Protein AF-A0A2P8D6C8-F1 (afdb_monomer_lite)

Foldseek 3Di:
DDPVLQVLLVVLCVLANDDSVRSSVLCVVVVNDSVNSNVVVLVVLLVLLCQQQVDDSVVQSVLCVVVRNPSVVSNVVSCVVQVDDSNDRDDPLVSLCVVCVVPLLVSLVVQLVVVVVVDPQPQPDPVPDDDPDQDQDACVSLVPDDLLSSLSNNLNSLLVVCVPPNLLPSLVRPLVSNLVSCVVLVVNVLSVLSVQLNVLLVVLCVVQPCCVVDPVSVVVSSVVSCPPPSNVVSRVVNVVCSVVSSVSNSVSCVVVVVRGD

Radius of gyration: 28.73 Å; chains: 1; bounding box: 69×42×75 Å

InterPro domains:
  IPR009060 UBA-like superfamily [SSF46934] (6-48)

Organism: NCBI:txid1434707

pLDDT: mean 89.72, std 13.18, range [32.62, 98.44]

Secondary structure (DSSP, 8-state):
--HHHHHHHHHHHHHS---HHHHHHHHHHTTT-HHHHHHHHHHHHHHHHHHHH---HHHHHHHHHHTTT-HHHHHHHHHHHTTEETTEE--HHHHHHHHTTT-HHHHHHHHHHHHHHHS--------S---TT-----HHHHTTS-HHHHHHHHHHHHHHHHHHH-HHHHTTSSHHHHHHHHHHTT-HHHHHHHHHHHHHHHHHHHHSTTTTSSHHHHHHHHHHHHT-HHHHHHHHHHHHTHHHHHHHHHHHHHTTGGG--

Structure (mmCIF, N/CA/C/O backbone):
data_AF-A0A2P8D6C8-F1
#
_entry.id   AF-A0A2P8D6C8-F1
#
loop_
_atom_site.group_PDB
_atom_site.id
_atom_site.type_symbol
_atom_site.label_atom_id
_atom_site.label_alt_id
_atom_site.label_comp_id
_atom_site.label_asym_id
_atom_site.label_entity_id
_atom_site.label_seq_id
_atom_site.pdbx_PDB_ins_code
_atom_site.Cartn_x
_atom_site.Cartn_y
_atom_site.Cartn_z
_atom_site.occupancy
_atom_site.B_iso_or_equiv
_atom_site.auth_seq_id
_atom_site.auth_comp_id
_atom_site.auth_asym_id
_atom_site.auth_atom_id
_atom_site.pdbx_PDB_model_num
ATOM 1 N N . MET A 1 1 ? -28.670 25.098 38.337 1.00 59.50 1 MET A N 1
ATOM 2 C CA . MET A 1 1 ? -28.034 23.768 38.477 1.00 59.50 1 MET A CA 1
ATOM 3 C C . MET A 1 1 ? -27.864 23.466 39.953 1.00 59.50 1 MET A C 1
ATOM 5 O O . MET A 1 1 ? -27.404 24.347 40.671 1.00 59.50 1 MET A O 1
ATOM 9 N N . ASN A 1 2 ? -28.263 22.274 40.400 1.00 75.44 2 ASN A N 1
ATOM 10 C CA . ASN A 1 2 ? -28.095 21.831 41.786 1.00 75.44 2 ASN A CA 1
ATOM 11 C C . ASN A 1 2 ? -26.589 21.591 42.079 1.00 75.44 2 ASN A C 1
ATOM 13 O O . ASN A 1 2 ? -25.966 20.816 41.348 1.00 75.44 2 ASN A O 1
ATOM 17 N N . PRO A 1 3 ? -25.983 22.237 43.098 1.00 79.56 3 PRO A N 1
ATOM 18 C CA . PRO A 1 3 ? -24.581 22.022 43.477 1.00 79.56 3 PRO A CA 1
ATOM 19 C C . PRO A 1 3 ? -24.243 20.563 43.811 1.00 79.56 3 PRO A C 1
ATOM 21 O O . PRO A 1 3 ? -23.128 20.115 43.548 1.00 79.56 3 PRO A O 1
ATOM 24 N N . GLU A 1 4 ? -25.207 19.822 44.355 1.00 82.88 4 GLU A N 1
ATOM 25 C CA . GLU A 1 4 ? -25.055 18.417 44.739 1.00 82.88 4 GLU A CA 1
ATOM 26 C C . GLU A 1 4 ? -24.952 17.501 43.512 1.00 82.88 4 GLU A C 1
ATOM 28 O O . GLU A 1 4 ? -24.031 16.693 43.417 1.00 82.88 4 GLU A O 1
ATOM 33 N N . ALA A 1 5 ? -25.800 17.724 42.502 1.00 80.81 5 ALA A N 1
ATOM 34 C CA . ALA A 1 5 ? -25.734 17.011 41.224 1.00 80.81 5 ALA A CA 1
ATOM 35 C C . ALA A 1 5 ? -24.399 17.263 40.499 1.00 80.81 5 ALA A C 1
ATOM 37 O O . ALA A 1 5 ? -23.785 16.351 39.950 1.00 80.81 5 ALA A O 1
ATOM 38 N N . LEU A 1 6 ? -23.887 18.498 40.557 1.00 86.62 6 LEU A N 1
ATOM 39 C CA . LEU A 1 6 ? -22.569 18.835 40.012 1.00 86.62 6 LEU A CA 1
ATOM 40 C C . LEU A 1 6 ? -21.422 18.115 40.732 1.00 86.62 6 LEU A C 1
ATOM 42 O O . LEU A 1 6 ? -20.432 17.753 40.092 1.00 86.62 6 LEU A O 1
ATOM 46 N N . ALA A 1 7 ? -21.531 17.918 42.046 1.00 89.62 7 ALA A N 1
ATOM 47 C CA . ALA A 1 7 ? -20.553 17.157 42.814 1.00 89.62 7 ALA A CA 1
ATOM 48 C C . ALA A 1 7 ? -20.601 15.662 42.460 1.00 89.62 7 ALA A C 1
ATOM 50 O O . ALA A 1 7 ? -19.550 15.064 42.237 1.00 89.62 7 ALA A O 1
ATOM 51 N N . GLN A 1 8 ? -21.795 15.083 42.313 1.00 90.88 8 GLN A N 1
ATOM 52 C CA . GLN A 1 8 ? -21.967 13.682 41.911 1.00 90.88 8 GLN A CA 1
ATOM 53 C C . GLN A 1 8 ? -21.399 13.405 40.513 1.00 90.88 8 GLN A C 1
ATOM 55 O O . GLN A 1 8 ? -20.664 12.436 40.335 1.00 90.88 8 GLN A O 1
ATOM 60 N N . VAL A 1 9 ? -21.621 14.296 39.538 1.00 92.62 9 VAL A N 1
ATOM 61 C CA . VAL A 1 9 ? -21.014 14.162 38.200 1.00 92.62 9 VAL A CA 1
ATOM 62 C C . VAL A 1 9 ? -19.487 14.211 38.262 1.00 92.62 9 VAL A C 1
ATOM 64 O O . VAL A 1 9 ? -18.816 13.488 37.528 1.00 92.62 9 VAL A O 1
ATOM 67 N N . LYS A 1 10 ? -18.900 15.037 39.139 1.00 93.12 10 LYS A N 1
ATOM 68 C CA . LYS A 1 10 ? -17.439 15.056 39.321 1.00 93.12 10 LYS A CA 1
ATOM 69 C C . LYS A 1 10 ? -16.911 13.726 39.852 1.00 93.12 10 LYS A C 1
ATOM 71 O O . LYS A 1 10 ? -15.846 13.314 39.408 1.00 93.12 10 LYS A O 1
ATOM 76 N N . ILE A 1 11 ? -17.637 13.075 40.762 1.00 92.81 11 ILE A N 1
ATOM 77 C CA . ILE A 1 11 ? -17.272 11.751 41.284 1.00 92.81 11 ILE A CA 1
ATOM 78 C C . ILE A 1 11 ? -17.407 10.696 40.178 1.00 92.81 11 ILE A C 1
ATOM 80 O O . ILE A 1 11 ? -16.461 9.952 39.942 1.00 92.81 11 ILE A O 1
ATOM 84 N N . LEU A 1 12 ? -18.510 10.694 39.421 1.00 93.56 12 LEU A N 1
ATOM 85 C CA . LEU A 1 12 ? -18.698 9.791 38.276 1.00 93.56 12 LEU A CA 1
ATOM 86 C C . LEU A 1 12 ? -17.551 9.914 37.255 1.00 93.56 12 LEU A C 1
ATOM 88 O O . LEU A 1 12 ? -17.002 8.914 36.801 1.00 93.56 12 LEU A O 1
ATOM 92 N N . ARG A 1 13 ? -17.111 11.145 36.967 1.00 94.44 13 ARG A N 1
ATOM 93 C CA . ARG A 1 13 ? -15.986 11.426 36.059 1.00 94.44 13 ARG A CA 1
ATOM 94 C C . ARG A 1 13 ? -14.629 10.909 36.534 1.00 94.44 13 ARG A C 1
ATOM 96 O O . ARG A 1 13 ? -13.710 10.839 35.722 1.00 94.44 13 ARG A O 1
ATOM 103 N N . GLN A 1 14 ? -14.478 10.589 37.820 1.00 91.56 14 GLN A N 1
ATOM 104 C CA . GLN A 1 14 ? -13.270 9.935 38.332 1.00 91.56 14 GLN A CA 1
ATOM 105 C C . GLN A 1 14 ? -13.245 8.442 37.989 1.00 91.56 14 GLN A C 1
ATOM 107 O O . GLN A 1 14 ? -12.164 7.864 37.933 1.00 91.56 14 GLN A O 1
ATOM 112 N N . GLN A 1 15 ? -14.410 7.829 37.751 1.00 90.94 15 GLN A N 1
ATOM 113 C CA . GLN A 1 15 ? -14.535 6.412 37.405 1.00 90.94 15 GLN A CA 1
ATOM 114 C C . GLN A 1 15 ? -14.577 6.190 35.890 1.00 90.94 15 GLN A C 1
ATOM 116 O O . GLN A 1 15 ? -13.957 5.258 35.379 1.00 90.94 15 GLN A O 1
ATOM 121 N N . ILE A 1 16 ? -15.298 7.049 35.165 1.00 92.62 16 ILE A N 1
ATOM 122 C CA . ILE A 1 16 ? -15.514 6.902 33.726 1.00 92.62 16 ILE A CA 1
ATOM 123 C C . ILE A 1 16 ? -15.650 8.277 33.048 1.00 92.62 16 ILE A C 1
ATOM 125 O O . ILE A 1 16 ? -16.298 9.171 33.600 1.00 92.62 16 ILE A O 1
ATOM 129 N N . PRO A 1 17 ? -15.047 8.507 31.866 1.00 92.88 17 PRO A N 1
ATOM 130 C CA . PRO A 1 17 ? -15.191 9.782 31.174 1.00 92.88 17 PRO A CA 1
ATOM 131 C C . PRO A 1 17 ? -16.651 10.022 30.802 1.00 92.88 17 PRO A C 1
ATOM 133 O O . PRO A 1 17 ? -17.271 9.179 30.172 1.00 92.88 17 PRO A O 1
ATOM 136 N N . VAL A 1 18 ? -17.195 11.180 31.170 1.00 94.25 18 VAL A N 1
ATOM 137 C CA . VAL A 1 18 ? -18.558 11.576 30.805 1.00 94.25 18 VAL A CA 1
ATOM 138 C C . VAL A 1 18 ? -18.674 13.099 30.748 1.00 94.25 18 VAL A C 1
ATOM 140 O O . VAL A 1 18 ? -18.015 13.827 31.505 1.00 94.25 18 VAL A O 1
ATOM 143 N N . GLY A 1 19 ? -19.497 13.601 29.824 1.00 92.38 19 GLY A N 1
ATOM 144 C CA . GLY A 1 19 ? -19.850 15.019 29.753 1.00 92.38 19 GLY A CA 1
ATOM 145 C C . GLY A 1 19 ? -20.716 15.451 30.940 1.00 92.38 19 GLY A C 1
ATOM 146 O O . GLY A 1 19 ? -21.355 14.629 31.587 1.00 92.38 19 GLY A O 1
ATOM 147 N N . TYR A 1 20 ? -20.773 16.753 31.237 1.00 91.25 20 TYR A N 1
ATOM 148 C CA . TYR A 1 20 ? -21.595 17.230 32.359 1.00 91.25 20 TYR A CA 1
ATOM 149 C C . TYR A 1 20 ? -23.094 16.989 32.139 1.00 91.25 20 TYR A C 1
ATOM 151 O O . TYR A 1 20 ? -23.760 16.521 33.054 1.00 91.25 20 TYR A O 1
ATOM 159 N N . THR A 1 21 ? -23.611 17.279 30.942 1.00 91.50 21 THR A N 1
ATOM 160 C CA . THR A 1 21 ? -25.032 17.082 30.612 1.00 91.50 21 THR A CA 1
ATOM 161 C C . THR A 1 21 ? -25.409 15.604 30.638 1.00 91.50 21 THR A C 1
ATOM 163 O O . THR A 1 21 ? -26.284 15.219 31.404 1.00 91.50 21 THR A O 1
ATOM 166 N N . GLU A 1 22 ? -24.674 14.772 29.891 1.00 92.50 22 GLU A N 1
ATOM 167 C CA . GLU A 1 22 ? -24.884 13.319 29.855 1.00 92.50 22 GLU A CA 1
ATOM 168 C C . GLU A 1 22 ? -24.756 12.698 31.252 1.00 92.50 22 GLU A C 1
ATOM 170 O O . GLU A 1 22 ? -25.576 11.873 31.633 1.00 92.50 22 GLU A O 1
ATOM 175 N N . GLY A 1 23 ? -23.770 13.125 32.049 1.00 92.81 23 GLY A N 1
ATOM 176 C CA . GLY A 1 23 ? -23.569 12.619 33.404 1.00 92.81 23 GLY A CA 1
ATOM 177 C C . GLY A 1 23 ? -24.725 12.949 34.350 1.00 92.81 23 GLY A C 1
ATOM 178 O O . GLY A 1 23 ? -25.090 12.105 35.163 1.00 92.81 23 GLY A O 1
ATOM 179 N N . MET A 1 24 ? -25.325 14.143 34.242 1.00 91.50 24 MET A N 1
ATOM 180 C CA . MET A 1 24 ? -26.513 14.492 35.034 1.00 91.50 24 MET A CA 1
ATOM 181 C C . MET A 1 24 ? -27.720 13.645 34.626 1.00 91.50 24 MET A C 1
ATOM 183 O O . MET A 1 24 ? -28.358 13.065 35.497 1.00 91.50 24 MET A O 1
ATOM 187 N N . GLU A 1 25 ? -27.992 13.518 33.324 1.00 92.56 25 GLU A N 1
ATOM 188 C CA . GLU A 1 25 ? -29.091 12.684 32.808 1.00 92.56 25 GLU A CA 1
ATOM 189 C C . GLU A 1 25 ? -28.939 11.219 33.245 1.00 92.56 25 GLU A C 1
ATOM 191 O O . GLU A 1 25 ? -29.906 10.565 33.642 1.00 92.56 25 GLU A O 1
ATOM 196 N N . LEU A 1 26 ? -27.707 10.705 33.216 1.00 93.50 26 LEU A N 1
ATOM 197 C CA . LEU A 1 26 ? -27.401 9.340 33.623 1.00 93.50 26 LEU A CA 1
ATOM 198 C C . LEU A 1 26 ? -27.647 9.127 35.121 1.00 93.50 26 LEU A C 1
ATOM 200 O O . LEU A 1 26 ? -28.311 8.161 35.495 1.00 93.50 26 LEU A O 1
ATOM 204 N N . LEU A 1 27 ? -27.165 10.043 35.966 1.00 93.50 27 LEU A N 1
ATOM 205 C CA . LEU A 1 27 ? -27.377 9.986 37.412 1.00 93.50 27 LEU A CA 1
ATOM 206 C C . LEU A 1 27 ? -28.857 10.123 37.771 1.00 93.50 27 LEU A C 1
ATOM 208 O O . LEU A 1 27 ? -29.337 9.365 38.606 1.00 93.50 27 LEU A O 1
ATOM 212 N N . GLU A 1 28 ? -29.603 11.016 37.117 1.00 92.62 28 GLU A N 1
ATOM 213 C CA . GLU A 1 28 ? -31.055 11.127 37.304 1.00 92.62 28 GLU A CA 1
ATOM 214 C C . GLU A 1 28 ? -31.763 9.808 36.962 1.00 92.62 28 GLU A C 1
ATOM 216 O O . GLU A 1 28 ? -32.583 9.326 37.746 1.00 92.62 28 GLU A O 1
ATOM 221 N N . SER A 1 29 ? -31.390 9.170 35.846 1.00 92.38 29 SER A N 1
ATOM 222 C CA . SER A 1 29 ? -31.958 7.876 35.439 1.00 92.38 29 SER A CA 1
ATOM 223 C C . SER A 1 29 ? -31.606 6.714 36.379 1.00 92.38 29 SER A C 1
ATOM 225 O O . SER A 1 29 ? -32.358 5.744 36.457 1.00 92.38 29 SER A O 1
ATOM 227 N N . CYS A 1 30 ? -30.501 6.830 37.122 1.00 92.75 30 CYS A N 1
ATOM 228 C CA . CYS A 1 30 ? -30.044 5.851 38.112 1.00 92.75 30 CYS A CA 1
ATOM 229 C C . CYS A 1 30 ? -30.367 6.280 39.556 1.00 92.75 30 CYS A C 1
ATOM 231 O O . CYS A 1 30 ? -29.753 5.785 40.495 1.00 92.75 30 CYS A O 1
ATOM 233 N N . ALA A 1 31 ? -31.291 7.231 39.755 1.00 91.19 31 ALA A N 1
ATOM 234 C CA . ALA A 1 31 ? -31.674 7.750 41.073 1.00 91.19 31 ALA A CA 1
ATOM 235 C C . ALA A 1 31 ? -30.487 8.228 41.947 1.00 91.19 31 ALA A C 1
ATOM 237 O O . ALA A 1 31 ? -30.531 8.153 43.174 1.00 91.19 31 ALA A O 1
ATOM 238 N N . GLY A 1 32 ? -29.426 8.734 41.313 1.00 88.06 32 GLY A N 1
ATOM 239 C CA . GLY A 1 32 ? -28.201 9.206 41.958 1.00 88.06 32 GLY A CA 1
ATOM 240 C C . GLY A 1 32 ? -27.164 8.120 42.266 1.00 88.06 32 GLY A C 1
ATOM 241 O O . GLY A 1 32 ? -26.130 8.446 42.848 1.00 88.06 32 GLY A O 1
ATOM 242 N N . ASP A 1 33 ? -27.399 6.860 41.885 1.00 92.81 33 ASP A N 1
ATOM 243 C CA . ASP A 1 33 ? -26.435 5.771 42.062 1.00 92.81 33 ASP A CA 1
ATOM 244 C C . ASP A 1 33 ? -25.276 5.898 41.057 1.00 92.81 33 ASP A C 1
ATOM 246 O O . ASP A 1 33 ? -25.433 5.704 39.848 1.00 92.81 33 ASP A O 1
ATOM 250 N N . ILE A 1 34 ? -24.098 6.254 41.577 1.00 93.06 34 ILE A N 1
ATOM 251 C CA . ILE A 1 34 ? -22.880 6.487 40.792 1.00 93.06 34 ILE A CA 1
ATOM 252 C C . ILE A 1 34 ? -22.348 5.184 40.191 1.00 93.06 34 ILE A C 1
ATOM 254 O O . ILE A 1 34 ? -21.927 5.189 39.036 1.00 93.06 34 ILE A O 1
ATOM 258 N N . GLU A 1 35 ? -22.388 4.080 40.939 1.00 93.81 35 GLU A N 1
ATOM 259 C CA . GLU A 1 35 ? -21.872 2.784 40.482 1.00 93.81 35 GLU A CA 1
ATOM 260 C C . GLU A 1 35 ? -22.760 2.227 39.369 1.00 93.81 35 GLU A C 1
ATOM 262 O O . GLU A 1 35 ? -22.272 1.780 38.328 1.00 93.81 35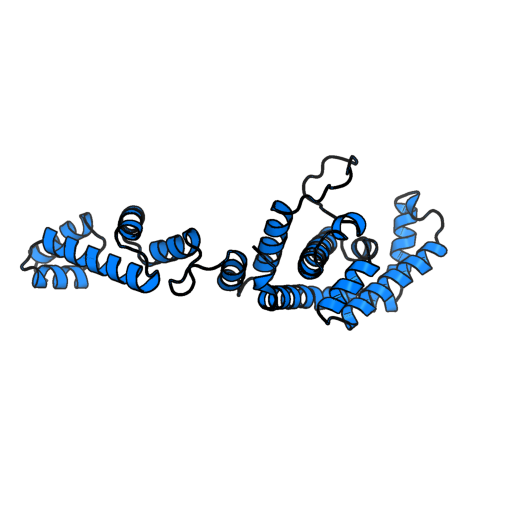 GLU A O 1
ATOM 267 N N . GLN A 1 36 ? -24.082 2.325 39.540 1.00 94.69 36 GLN A N 1
ATOM 268 C CA . GLN A 1 36 ? -25.033 1.935 38.503 1.00 94.69 36 GLN A CA 1
ATOM 269 C C . GLN A 1 36 ? -24.886 2.804 37.246 1.00 94.69 36 GLN A C 1
ATOM 271 O O . GLN A 1 36 ? -24.889 2.277 36.129 1.00 94.69 36 GLN A O 1
ATOM 276 N N . ALA A 1 37 ? -24.711 4.119 37.412 1.00 94.56 37 ALA A N 1
ATOM 277 C CA . ALA A 1 37 ? -24.474 5.040 36.306 1.00 94.56 37 ALA A CA 1
ATOM 278 C C . ALA A 1 37 ? -23.169 4.700 35.562 1.00 94.56 37 ALA A C 1
ATOM 280 O O . ALA A 1 37 ? -23.166 4.591 34.334 1.00 94.56 37 ALA A O 1
ATOM 281 N N . ALA A 1 38 ? -22.071 4.453 36.281 1.00 94.56 38 ALA A N 1
ATOM 282 C CA . ALA A 1 38 ? -20.798 4.059 35.684 1.00 94.56 38 ALA A CA 1
ATOM 283 C C . ALA A 1 38 ? -20.907 2.736 34.909 1.00 94.56 38 ALA A C 1
ATOM 285 O O . ALA A 1 38 ? -20.472 2.661 33.757 1.00 94.56 38 ALA A O 1
ATOM 286 N N . ALA A 1 39 ? -21.557 1.721 35.488 1.00 94.44 39 ALA A N 1
ATOM 287 C CA . ALA A 1 39 ? -21.778 0.430 34.840 1.00 94.44 39 ALA A CA 1
ATOM 288 C C . ALA A 1 39 ? -22.618 0.556 33.557 1.00 94.44 39 ALA A C 1
ATOM 290 O O . ALA A 1 39 ? -22.293 -0.054 32.534 1.00 94.44 39 ALA A O 1
ATOM 291 N N . LEU A 1 40 ? -23.668 1.385 33.576 1.00 95.31 40 LEU A N 1
ATOM 292 C CA . LEU A 1 40 ? -24.497 1.642 32.400 1.00 95.31 40 LEU A CA 1
ATOM 293 C C . LEU A 1 40 ? -23.699 2.333 31.287 1.00 95.31 40 LEU A C 1
ATOM 295 O O . LEU A 1 40 ? -23.829 1.979 30.114 1.00 95.31 40 LEU A O 1
ATOM 299 N N . LEU A 1 41 ? -22.859 3.309 31.634 1.00 95.00 41 LEU A N 1
ATOM 300 C CA . LEU A 1 41 ? -22.038 4.010 30.650 1.00 95.00 41 LEU A CA 1
ATOM 301 C C . LEU A 1 41 ? -20.946 3.107 30.066 1.00 95.00 41 LEU A C 1
ATOM 303 O O . LEU A 1 41 ? -20.733 3.111 28.852 1.00 95.00 41 LEU A O 1
ATOM 307 N N . GLN A 1 42 ? -20.325 2.265 30.893 1.00 96.00 42 GLN A N 1
ATOM 308 C CA . GLN A 1 42 ? -19.411 1.223 30.431 1.00 96.00 42 GLN A CA 1
ATOM 309 C C . GLN A 1 42 ? -20.097 0.308 29.408 1.00 96.00 42 GLN A C 1
ATOM 311 O O . GLN A 1 42 ? -19.536 0.073 28.338 1.00 96.00 42 GLN A O 1
ATOM 316 N N . GLN A 1 43 ? -21.321 -0.158 29.687 1.00 95.81 43 GLN A N 1
ATOM 317 C CA . GLN A 1 43 ? -22.095 -0.966 28.738 1.00 95.81 43 GLN A CA 1
ATOM 318 C C . GLN A 1 43 ? -22.379 -0.217 27.430 1.00 95.81 43 GLN A C 1
ATOM 320 O O . GLN A 1 43 ? -22.292 -0.814 26.360 1.00 95.81 43 GLN A O 1
ATOM 325 N N . ARG A 1 44 ? -22.663 1.093 27.477 1.00 95.75 44 ARG A N 1
ATOM 326 C CA . ARG A 1 44 ? -22.856 1.907 26.262 1.00 95.75 44 ARG A CA 1
ATOM 327 C C . ARG A 1 44 ? -21.590 1.982 25.412 1.00 95.75 44 ARG A C 1
ATOM 329 O O . ARG A 1 44 ? -21.672 1.845 24.192 1.00 95.75 44 ARG A O 1
ATOM 336 N N . TYR A 1 45 ? -20.426 2.197 26.021 1.00 96.94 45 TYR A N 1
ATOM 337 C CA . TYR A 1 45 ? -19.158 2.228 25.287 1.00 96.94 45 TYR A CA 1
ATOM 338 C C . TYR A 1 45 ? -18.796 0.864 24.709 1.00 96.94 45 TYR A C 1
ATOM 340 O O . TYR A 1 45 ? -18.443 0.776 23.534 1.00 96.94 45 TYR A O 1
ATOM 348 N N . LEU A 1 46 ? -18.971 -0.194 25.498 1.00 97.25 46 LEU A N 1
ATOM 349 C CA . LEU A 1 46 ? -18.776 -1.573 25.071 1.00 97.25 46 LEU A CA 1
ATOM 350 C C . LEU A 1 46 ? -19.668 -1.924 23.874 1.00 97.25 46 LEU A C 1
ATOM 352 O O . LEU A 1 46 ? -19.163 -2.367 22.847 1.00 97.25 46 LEU A O 1
ATOM 356 N N . ALA A 1 47 ? -20.965 -1.615 23.954 1.00 97.38 47 ALA A N 1
ATOM 357 C CA . ALA A 1 47 ? -21.923 -1.858 22.879 1.00 97.38 47 ALA A CA 1
ATOM 358 C C . ALA A 1 47 ? -21.570 -1.099 21.593 1.00 97.38 47 ALA A C 1
ATOM 360 O O . ALA A 1 47 ? -21.722 -1.641 20.502 1.00 97.38 47 ALA A O 1
ATOM 361 N N . ARG A 1 48 ? -21.064 0.139 21.694 1.00 97.19 48 ARG A N 1
ATOM 362 C CA . ARG A 1 48 ? -20.610 0.908 20.523 1.00 97.19 48 ARG A CA 1
ATOM 363 C C . ARG A 1 48 ? -19.412 0.259 19.841 1.00 97.19 48 ARG A C 1
ATOM 365 O O . ARG A 1 48 ? -19.406 0.159 18.618 1.00 97.19 48 ARG A O 1
ATOM 372 N N . VAL A 1 49 ? -18.418 -0.178 20.615 1.00 97.81 49 VAL A N 1
ATOM 373 C CA . VAL A 1 49 ? -17.249 -0.860 20.048 1.00 97.81 49 VAL A CA 1
ATOM 374 C C . VAL A 1 49 ? -17.651 -2.215 19.472 1.00 97.81 49 VAL A C 1
ATOM 376 O O . VAL A 1 49 ? -17.306 -2.494 18.332 1.00 97.81 49 VAL A O 1
ATOM 379 N N . SER A 1 50 ? -18.446 -3.013 20.190 1.00 97.31 50 SER A N 1
ATOM 380 C CA . SER A 1 50 ? -18.930 -4.316 19.711 1.00 97.31 50 SER A CA 1
ATOM 381 C C . SER A 1 50 ? -19.777 -4.183 18.443 1.00 97.31 50 SER A C 1
ATOM 383 O O . SER A 1 50 ? -19.625 -4.957 17.501 1.00 97.31 50 SER A O 1
ATOM 385 N N . ALA A 1 51 ? -20.615 -3.148 18.340 1.00 96.56 51 ALA A N 1
ATOM 386 C CA . ALA A 1 51 ? -21.386 -2.892 17.129 1.00 96.56 51 ALA A CA 1
ATOM 387 C C . ALA A 1 51 ? -20.497 -2.619 15.903 1.00 96.56 51 ALA A C 1
ATOM 389 O O . ALA A 1 51 ? -20.876 -3.037 14.806 1.00 96.56 51 ALA A O 1
ATOM 390 N N . ALA A 1 52 ? -19.350 -1.956 16.087 1.00 95.75 52 ALA A N 1
ATOM 391 C CA . ALA A 1 52 ? -18.399 -1.638 15.023 1.00 95.75 52 ALA A CA 1
ATOM 392 C C . ALA A 1 52 ? -17.480 -2.821 14.678 1.00 95.75 52 ALA A C 1
ATOM 394 O O . ALA A 1 52 ? -17.326 -3.162 13.511 1.00 95.75 52 ALA A O 1
ATOM 395 N N . THR A 1 53 ? -16.903 -3.479 15.684 1.00 96.88 53 THR A N 1
ATOM 396 C CA . THR A 1 53 ? -15.876 -4.515 15.484 1.00 96.88 53 THR A CA 1
ATOM 397 C C . THR A 1 53 ? -16.441 -5.930 15.408 1.00 96.88 53 THR A C 1
ATOM 399 O O . THR A 1 53 ? -15.737 -6.834 14.976 1.00 96.88 53 THR A O 1
ATOM 402 N N . LYS A 1 54 ? -17.690 -6.141 15.847 1.00 97.00 54 LYS A N 1
ATOM 403 C CA . LYS A 1 54 ? -18.341 -7.457 16.011 1.00 97.00 54 LYS A CA 1
ATOM 404 C C . LYS A 1 54 ? -17.583 -8.425 16.929 1.00 97.00 54 LYS A C 1
ATOM 406 O O . LYS A 1 54 ? -17.858 -9.622 16.915 1.00 97.00 54 LYS A O 1
ATOM 411 N N . LEU A 1 55 ? -16.655 -7.913 17.739 1.00 97.12 55 LEU A N 1
ATOM 412 C CA . LEU A 1 55 ? -15.890 -8.704 18.699 1.00 97.12 55 LEU A CA 1
ATOM 413 C C . LEU A 1 55 ? -16.657 -8.897 20.012 1.00 97.12 55 LEU A C 1
ATOM 415 O O . LEU A 1 55 ? -17.567 -8.137 20.356 1.00 97.12 55 LEU A O 1
ATOM 419 N N . GLU A 1 56 ? -16.245 -9.923 20.753 1.00 96.81 56 GLU A N 1
ATOM 420 C CA . GLU A 1 56 ? -16.778 -10.235 22.074 1.00 96.81 56 GLU A CA 1
ATOM 421 C C . GLU A 1 56 ? -16.309 -9.232 23.135 1.00 96.81 56 GLU A C 1
ATOM 423 O O . GLU A 1 56 ? -15.170 -8.752 23.129 1.00 96.81 56 GLU A O 1
ATOM 428 N N . ASP A 1 57 ? -17.169 -8.991 24.121 1.00 96.88 57 ASP A N 1
ATOM 429 C CA . ASP A 1 57 ? -16.914 -8.074 25.233 1.00 96.88 57 ASP A CA 1
ATOM 430 C C . ASP A 1 57 ? -15.631 -8.404 26.008 1.00 96.88 57 ASP A C 1
ATOM 432 O O . ASP A 1 57 ? -14.931 -7.500 26.468 1.00 96.88 57 ASP A O 1
ATOM 436 N N . ALA A 1 58 ? -15.289 -9.693 26.111 1.00 96.69 58 ALA A N 1
ATOM 437 C CA . ALA A 1 58 ? -14.074 -10.167 26.770 1.00 96.69 58 ALA A CA 1
ATOM 438 C C . ALA A 1 58 ? -12.785 -9.661 26.095 1.00 96.69 58 ALA A C 1
ATOM 440 O O . ALA A 1 58 ? -11.772 -9.486 26.771 1.00 96.69 58 ALA A O 1
ATOM 441 N N . ILE A 1 59 ? -12.828 -9.393 24.785 1.00 96.50 59 ILE A N 1
ATOM 442 C CA . ILE A 1 59 ? -11.715 -8.821 24.015 1.00 96.50 59 ILE A CA 1
ATOM 443 C C . ILE A 1 59 ? -11.727 -7.293 24.126 1.00 96.50 59 ILE A C 1
ATOM 445 O O . ILE A 1 59 ? -10.686 -6.660 24.306 1.00 96.50 59 ILE 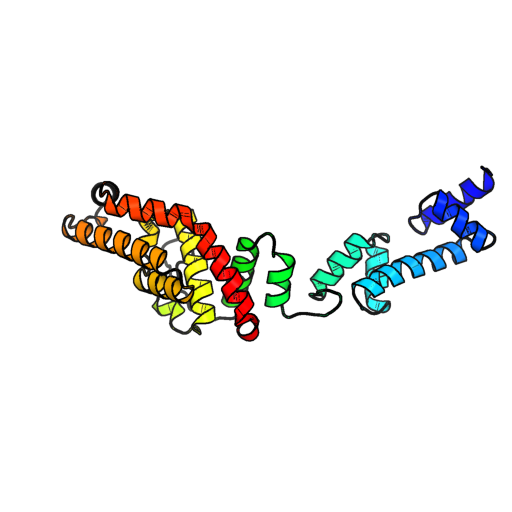A O 1
ATOM 449 N N . ILE A 1 60 ? -12.914 -6.690 24.035 1.00 97.94 60 ILE A N 1
ATOM 450 C CA . ILE A 1 60 ? -13.075 -5.237 23.951 1.00 97.94 60 ILE A CA 1
ATOM 451 C C . ILE A 1 60 ? -12.790 -4.553 25.290 1.00 97.94 60 ILE A C 1
ATOM 453 O O . ILE A 1 60 ? -12.065 -3.558 25.338 1.00 97.94 60 ILE A O 1
ATOM 457 N N . LEU A 1 61 ? -13.376 -5.056 26.379 1.00 96.56 61 LEU A N 1
ATOM 458 C CA . LEU A 1 61 ? -13.402 -4.360 27.663 1.00 96.56 61 LEU A CA 1
ATOM 459 C C . LEU A 1 61 ? -12.000 -4.069 28.234 1.00 96.56 61 LEU A C 1
ATOM 461 O O . LEU A 1 61 ? -11.769 -2.929 28.649 1.00 96.56 61 LEU A O 1
ATOM 465 N N . PRO A 1 62 ? -11.030 -5.008 28.220 1.00 96.81 62 PRO A N 1
ATOM 466 C CA . PRO A 1 62 ? -9.674 -4.718 28.684 1.00 96.81 62 PRO A CA 1
ATOM 467 C C . PRO A 1 62 ? -9.008 -3.577 27.905 1.00 96.81 62 PRO A C 1
ATOM 469 O O . PRO A 1 62 ? -8.335 -2.725 28.493 1.00 96.81 62 PRO A O 1
ATOM 472 N N . LEU A 1 63 ? -9.211 -3.530 26.584 1.00 96.88 63 LEU A N 1
ATOM 473 C CA . LEU A 1 63 ? -8.645 -2.483 25.742 1.00 96.88 63 LEU A CA 1
ATOM 474 C C . LEU A 1 63 ? -9.315 -1.133 25.990 1.00 96.88 63 LEU A C 1
ATOM 476 O O . LEU A 1 63 ? -8.622 -0.124 26.110 1.00 96.88 63 LEU A O 1
ATOM 480 N N . LEU A 1 64 ? -10.640 -1.137 26.108 1.00 96.12 64 LEU A N 1
ATOM 481 C CA . LEU A 1 64 ? -11.446 0.040 26.399 1.00 96.12 64 LEU A CA 1
ATOM 482 C C . LEU A 1 64 ? -10.984 0.701 27.708 1.00 96.12 64 LEU A C 1
ATOM 484 O O . LEU A 1 64 ? -10.726 1.901 27.731 1.00 96.12 64 LEU A O 1
ATOM 488 N N . ILE A 1 65 ? -10.774 -0.088 28.769 1.00 95.44 65 ILE A N 1
ATOM 489 C CA . ILE A 1 65 ? -10.239 0.395 30.053 1.00 95.44 65 ILE A CA 1
ATOM 490 C C . ILE A 1 65 ? -8.829 0.974 29.869 1.00 95.44 65 ILE A C 1
ATOM 492 O O . ILE A 1 65 ? -8.555 2.091 30.309 1.00 95.44 65 ILE A O 1
ATOM 496 N N . ARG A 1 66 ? -7.936 0.255 29.172 1.00 96.19 66 ARG A N 1
ATOM 497 C CA . ARG A 1 66 ? -6.558 0.710 28.901 1.00 96.19 66 ARG A CA 1
ATOM 498 C C . ARG A 1 66 ? -6.517 2.031 28.128 1.00 96.19 66 ARG A C 1
ATOM 500 O O . ARG A 1 66 ? -5.615 2.838 28.340 1.00 96.19 66 ARG A O 1
ATOM 507 N N . LYS A 1 67 ? -7.488 2.253 27.242 1.00 95.75 67 LYS A N 1
ATOM 508 C CA . LYS A 1 67 ? -7.657 3.473 26.443 1.00 95.75 67 LYS A CA 1
ATOM 509 C C . LYS A 1 67 ? -8.537 4.522 27.119 1.00 95.75 67 LYS A C 1
ATOM 511 O O . LYS A 1 67 ? -8.932 5.479 26.464 1.00 95.75 67 LYS A O 1
ATOM 516 N N . GLN A 1 68 ? -8.826 4.369 28.414 1.00 94.94 68 GLN A N 1
ATOM 517 C CA . GLN A 1 68 ? -9.654 5.299 29.184 1.00 94.94 68 GLN A CA 1
ATOM 518 C C . GLN A 1 68 ? -10.996 5.573 28.494 1.00 94.94 68 GLN A C 1
ATOM 520 O O . GLN A 1 68 ? -11.430 6.713 28.401 1.00 94.94 68 GLN A O 1
ATOM 525 N N . TYR A 1 69 ? -11.633 4.528 27.970 1.00 95.62 69 TYR A N 1
ATOM 526 C CA . TYR A 1 69 ? -12.912 4.589 27.267 1.00 95.62 69 TYR A CA 1
ATOM 527 C C . TYR A 1 69 ? -12.932 5.456 25.994 1.00 95.62 69 TYR A C 1
ATOM 529 O O . TYR A 1 69 ? -14.007 5.822 25.516 1.00 95.62 69 TYR A O 1
ATOM 537 N N . ASP A 1 70 ? -11.774 5.730 25.382 1.00 96.06 70 ASP A N 1
ATOM 538 C CA . ASP A 1 70 ? -11.712 6.285 24.027 1.00 96.06 70 ASP A CA 1
ATOM 539 C C . ASP A 1 70 ? -12.189 5.234 23.008 1.00 96.06 70 ASP A C 1
ATOM 541 O O . ASP A 1 70 ? -11.437 4.362 22.560 1.00 96.06 70 ASP A O 1
ATOM 545 N N . VAL A 1 71 ? -13.476 5.312 22.662 1.00 96.62 71 VAL A N 1
ATOM 546 C CA . VAL A 1 71 ? -14.146 4.408 21.716 1.00 96.62 71 VAL A CA 1
ATOM 547 C C . VAL A 1 71 ? -13.466 4.427 20.346 1.00 96.62 71 VAL A C 1
ATOM 549 O O . VAL A 1 71 ? -13.292 3.368 19.752 1.00 96.62 71 VAL A O 1
ATOM 552 N N . ALA A 1 72 ? -13.053 5.597 19.850 1.00 96.56 72 ALA A N 1
ATOM 553 C CA . ALA A 1 72 ? -12.488 5.726 18.508 1.00 96.56 72 ALA A CA 1
ATOM 554 C C . ALA A 1 72 ? -11.105 5.070 18.419 1.00 96.56 72 ALA A C 1
ATOM 556 O O . ALA A 1 72 ? -10.859 4.263 17.522 1.00 96.56 72 ALA A O 1
ATOM 557 N N . GLN A 1 73 ? -10.224 5.344 19.387 1.00 96.69 73 GLN A N 1
ATOM 558 C CA . GLN A 1 73 ? -8.921 4.677 19.445 1.00 96.69 73 GLN A CA 1
ATOM 559 C C . GLN A 1 73 ? -9.044 3.175 19.698 1.00 96.69 73 GLN A C 1
ATOM 561 O O . GLN A 1 73 ? -8.248 2.402 19.168 1.00 96.69 73 GLN A O 1
ATOM 566 N N . THR A 1 74 ? -10.022 2.755 20.506 1.00 97.81 74 THR A N 1
ATOM 567 C CA . THR A 1 74 ? -10.269 1.333 20.783 1.00 97.81 74 THR A CA 1
ATOM 568 C C . THR A 1 74 ? -10.693 0.602 19.510 1.00 97.81 74 THR A C 1
ATOM 570 O O . THR A 1 74 ? -10.105 -0.430 19.197 1.00 97.81 74 THR A O 1
ATOM 573 N N . ILE A 1 75 ? -11.651 1.151 18.751 1.00 97.38 75 ILE A N 1
ATOM 574 C CA . ILE A 1 75 ? -12.074 0.597 17.454 1.00 97.38 75 ILE A CA 1
ATOM 575 C C . ILE A 1 75 ? -10.880 0.519 16.500 1.00 97.38 75 ILE A C 1
ATOM 577 O O . ILE A 1 75 ? -10.560 -0.571 16.040 1.00 97.38 75 ILE A O 1
ATOM 581 N N . SER A 1 76 ? -10.160 1.628 16.292 1.00 95.31 76 SER A N 1
ATOM 582 C CA . SER A 1 76 ? -9.034 1.675 15.347 1.00 95.31 76 SER A CA 1
ATOM 583 C C . SER A 1 76 ? -7.934 0.660 15.680 1.00 95.31 76 SER A C 1
ATOM 585 O O . SER A 1 76 ? -7.361 0.031 14.788 1.00 95.31 76 SER A O 1
ATOM 587 N N . GLN A 1 77 ? -7.647 0.462 16.972 1.00 96.44 77 GLN A N 1
ATOM 588 C CA . GLN A 1 77 ? -6.663 -0.524 17.403 1.00 96.44 77 GLN A CA 1
ATOM 589 C C . GLN A 1 77 ? -7.154 -1.964 17.188 1.00 96.44 77 GLN A C 1
ATOM 591 O O . GLN A 1 77 ? -6.368 -2.793 16.734 1.00 96.44 77 GLN A O 1
ATOM 596 N N . LEU A 1 78 ? -8.422 -2.272 17.481 1.00 97.19 78 LEU A N 1
ATOM 597 C CA . LEU A 1 78 ? -8.984 -3.612 17.256 1.00 97.19 78 LEU A CA 1
ATOM 598 C C . LEU A 1 78 ? -9.076 -3.948 15.771 1.00 97.19 78 LEU A C 1
ATOM 600 O O . LEU A 1 78 ? -8.722 -5.055 15.376 1.00 97.19 78 LEU A O 1
ATOM 604 N N . GLU A 1 79 ? -9.501 -2.994 14.944 1.00 95.75 79 GLU A N 1
ATOM 605 C CA . GLU A 1 79 ? -9.516 -3.156 13.491 1.00 95.75 79 GLU A CA 1
ATOM 606 C C . GLU A 1 79 ? -8.123 -3.490 12.960 1.00 95.75 79 GLU A C 1
ATOM 608 O O . GLU A 1 79 ? -7.987 -4.362 12.110 1.00 95.75 79 GLU A O 1
ATOM 613 N N .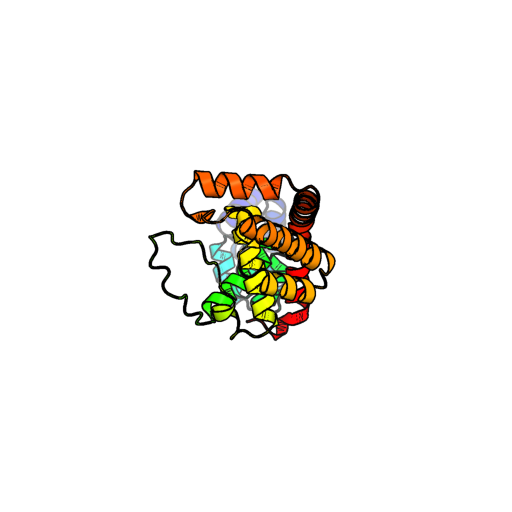 GLN A 1 80 ? -7.074 -2.879 13.514 1.00 94.38 80 GLN A N 1
ATOM 614 C CA . GLN A 1 80 ? -5.698 -3.188 13.138 1.00 94.38 80 GLN A CA 1
ATOM 615 C C . GLN A 1 80 ? -5.207 -4.541 13.652 1.00 94.38 80 GLN A C 1
ATOM 617 O O . GLN A 1 80 ? -4.602 -5.292 12.891 1.00 94.38 80 GLN A O 1
ATOM 622 N N . GLU A 1 81 ? -5.449 -4.854 14.921 1.00 95.69 81 GLU A N 1
ATOM 623 C CA . GLU A 1 81 ? -4.973 -6.087 15.554 1.00 95.69 81 GLU A CA 1
ATOM 624 C C . GLU A 1 81 ? -5.627 -7.335 14.946 1.00 95.69 81 GLU A C 1
ATOM 626 O O . GLU A 1 81 ? -4.959 -8.345 14.729 1.00 95.69 81 GLU A O 1
ATOM 631 N N . TYR A 1 82 ? -6.913 -7.239 14.602 1.00 95.88 82 TYR A N 1
ATOM 632 C CA . TYR A 1 82 ? -7.701 -8.337 14.040 1.00 95.88 82 TYR A CA 1
ATOM 633 C C . TYR A 1 82 ? -7.928 -8.218 12.525 1.00 95.88 82 TYR A C 1
ATOM 635 O O . TYR A 1 82 ? -8.624 -9.056 11.951 1.00 95.88 82 TYR A O 1
ATOM 643 N N . ARG A 1 83 ? -7.332 -7.208 11.870 1.00 96.25 83 ARG A N 1
ATOM 644 C CA . ARG A 1 83 ? -7.479 -6.916 10.431 1.00 96.25 83 ARG A CA 1
ATOM 645 C C . ARG A 1 83 ? -8.946 -6.873 9.994 1.00 96.25 83 ARG A C 1
ATOM 647 O O . ARG A 1 83 ? -9.357 -7.584 9.078 1.00 96.25 83 ARG A O 1
ATOM 654 N N . LEU A 1 84 ? -9.750 -6.081 10.696 1.00 96.81 84 LEU A N 1
ATOM 655 C CA . LEU A 1 84 ? -11.188 -5.991 10.462 1.00 96.81 84 LEU A CA 1
ATOM 656 C C . LEU A 1 84 ? -11.509 -4.927 9.411 1.00 96.81 84 LEU A C 1
ATOM 658 O O . LEU A 1 84 ? -10.982 -3.817 9.458 1.00 96.81 84 LEU A O 1
ATOM 662 N N . ILE A 1 85 ? -12.440 -5.257 8.520 1.00 95.06 85 ILE A N 1
ATOM 663 C CA . ILE A 1 85 ? -13.183 -4.306 7.687 1.00 95.06 85 ILE A CA 1
ATOM 664 C C . ILE A 1 85 ? -14.661 -4.544 7.981 1.00 95.06 85 ILE A C 1
ATOM 666 O O . ILE A 1 85 ? -15.125 -5.680 7.870 1.00 95.06 85 ILE A O 1
ATOM 670 N N . ASP A 1 86 ? -15.377 -3.508 8.424 1.00 93.00 86 ASP A N 1
ATOM 671 C CA . ASP A 1 86 ? -16.790 -3.589 8.830 1.00 93.00 86 ASP A CA 1
ATOM 672 C C . ASP A 1 86 ? -17.083 -4.727 9.836 1.00 93.00 86 ASP A C 1
ATOM 674 O O . ASP A 1 86 ? -18.135 -5.372 9.817 1.00 93.00 86 ASP A O 1
ATOM 678 N N . GLY A 1 87 ? -16.117 -4.997 10.722 1.00 93.25 87 GLY A N 1
ATOM 679 C CA . GLY A 1 87 ? -16.195 -6.049 11.738 1.00 93.25 87 GLY A CA 1
ATOM 680 C C . GLY A 1 87 ? -15.985 -7.478 11.224 1.00 93.25 87 GLY A C 1
ATOM 681 O O . GLY A 1 87 ? -16.230 -8.434 11.955 1.00 93.25 87 GLY A O 1
ATOM 682 N N . VAL A 1 88 ? -15.523 -7.647 9.983 1.00 96.06 88 VAL A N 1
ATOM 683 C CA . VAL A 1 88 ? -15.155 -8.946 9.408 1.00 96.06 88 VAL A CA 1
ATOM 684 C C . VAL A 1 88 ? -13.642 -9.023 9.265 1.00 96.06 88 VAL A C 1
ATOM 686 O O . VAL A 1 88 ? -13.037 -8.148 8.648 1.00 96.06 88 VAL A O 1
ATOM 689 N N . ALA A 1 89 ? -13.034 -10.073 9.821 1.00 96.50 89 ALA A N 1
ATOM 690 C CA . ALA A 1 89 ? -11.605 -10.328 9.681 1.00 96.50 89 ALA A CA 1
ATOM 691 C C . ALA A 1 89 ? -11.243 -10.629 8.226 1.00 96.50 89 ALA A C 1
ATOM 693 O O . ALA A 1 89 ? -11.884 -11.452 7.570 1.00 96.50 89 ALA A O 1
ATOM 694 N N . GLN A 1 90 ? -10.198 -9.966 7.746 1.00 95.56 90 GLN A N 1
ATOM 695 C CA . GLN A 1 90 ? -9.723 -10.066 6.377 1.00 95.56 90 GLN A CA 1
ATOM 696 C C . GLN A 1 90 ? -8.321 -10.656 6.316 1.00 95.56 90 GLN A C 1
ATOM 698 O O . GLN A 1 90 ? -7.548 -10.650 7.281 1.00 95.56 90 GLN A O 1
ATOM 703 N N . GLN A 1 91 ? -7.992 -11.132 5.123 1.00 93.88 91 GLN A N 1
ATOM 704 C CA . GLN A 1 91 ? -6.625 -11.438 4.746 1.00 93.88 91 GLN A CA 1
ATOM 705 C C . GLN A 1 91 ? -5.742 -10.178 4.810 1.00 93.88 91 GLN A C 1
ATOM 707 O O . GLN A 1 91 ? -6.227 -9.062 4.611 1.00 93.88 91 GLN A O 1
ATOM 712 N N . GLU A 1 92 ? -4.444 -10.350 5.081 1.00 93.06 92 GLU A N 1
ATOM 713 C CA . GLU A 1 92 ? -3.493 -9.245 5.261 1.00 93.06 92 GLU A CA 1
ATOM 714 C C . GLU A 1 92 ? -3.450 -8.305 4.051 1.00 93.06 92 GLU A C 1
ATOM 716 O O . GLU A 1 92 ? -3.537 -7.086 4.222 1.00 93.06 92 GLU A O 1
ATOM 721 N N . THR A 1 93 ? -3.408 -8.858 2.838 1.00 95.31 93 THR A N 1
ATOM 722 C CA . THR A 1 93 ? -3.405 -8.064 1.601 1.00 95.31 93 THR A CA 1
ATOM 723 C C . THR A 1 93 ? -4.685 -7.244 1.432 1.00 95.31 93 THR A C 1
ATOM 725 O O . THR A 1 93 ? -4.621 -6.041 1.181 1.00 95.31 93 THR A O 1
ATOM 728 N N . VAL A 1 94 ? -5.857 -7.857 1.633 1.00 96.81 94 VAL A N 1
ATOM 729 C CA . VAL A 1 94 ? -7.163 -7.175 1.519 1.00 96.81 94 VAL A CA 1
ATOM 730 C 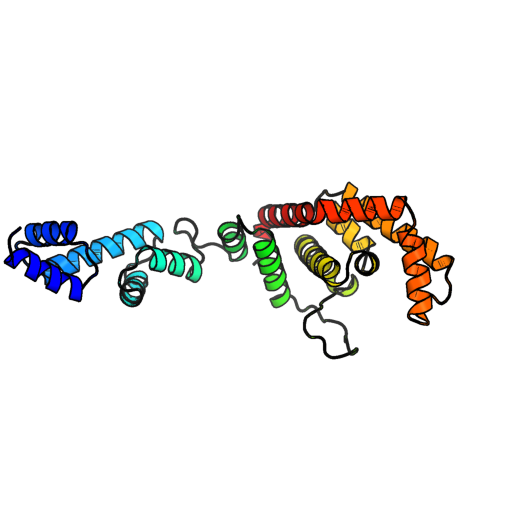C . VAL A 1 94 ? -7.273 -6.040 2.537 1.00 96.81 94 VAL A C 1
ATOM 732 O O . VAL A 1 94 ? -7.680 -4.929 2.197 1.00 96.81 94 VAL A O 1
ATOM 735 N N . TYR A 1 95 ? -6.863 -6.300 3.780 1.00 96.56 95 TYR A N 1
ATOM 736 C CA . TYR A 1 95 ? -6.847 -5.290 4.832 1.00 96.56 95 TYR A CA 1
ATOM 737 C C . TYR A 1 95 ? -5.898 -4.129 4.505 1.00 96.56 95 TYR A C 1
ATOM 739 O O . TYR A 1 95 ? -6.267 -2.967 4.676 1.00 96.56 95 TYR A O 1
ATOM 747 N N . THR A 1 96 ? -4.697 -4.429 4.003 1.00 96.44 96 THR A N 1
ATOM 748 C CA . THR A 1 96 ? -3.695 -3.422 3.623 1.00 96.44 96 THR A CA 1
ATOM 749 C C . THR A 1 96 ? -4.209 -2.513 2.507 1.00 96.44 96 THR A C 1
ATOM 751 O O . THR A 1 96 ? -4.144 -1.294 2.654 1.00 96.44 96 THR A O 1
ATOM 754 N N . LEU A 1 97 ? -4.798 -3.079 1.447 1.00 97.19 97 LEU A N 1
ATOM 755 C CA . LEU A 1 97 ? -5.399 -2.303 0.355 1.00 97.19 97 LEU A CA 1
ATOM 756 C C . LEU A 1 97 ? -6.512 -1.373 0.853 1.00 97.19 97 LEU A C 1
ATOM 758 O O . LEU A 1 97 ? -6.560 -0.206 0.473 1.00 97.19 97 LEU A O 1
ATOM 762 N N . HIS A 1 98 ? -7.394 -1.867 1.726 1.00 96.44 98 HIS A N 1
ATOM 763 C CA . HIS A 1 98 ? -8.485 -1.058 2.269 1.00 96.44 98 HIS A CA 1
ATOM 764 C C . HIS A 1 98 ? -7.978 0.066 3.179 1.00 96.44 98 HIS A C 1
ATOM 766 O O . HIS A 1 98 ? -8.376 1.220 3.031 1.00 96.44 98 HIS A O 1
ATOM 772 N N . ARG A 1 99 ? -7.082 -0.252 4.121 1.00 94.88 99 ARG A N 1
ATOM 773 C CA . ARG A 1 99 ? -6.554 0.720 5.088 1.00 94.88 99 ARG A CA 1
ATOM 774 C C . ARG A 1 99 ? -5.813 1.865 4.403 1.00 94.88 99 ARG A C 1
ATOM 776 O O . ARG A 1 99 ? -5.917 3.006 4.845 1.00 94.88 99 ARG A O 1
ATOM 783 N N . TRP A 1 100 ? -5.071 1.547 3.351 1.00 96.06 100 TRP A N 1
ATOM 784 C CA . TRP A 1 100 ? -4.198 2.484 2.651 1.00 96.06 100 TRP A CA 1
ATOM 785 C C . TRP A 1 100 ? -4.743 2.854 1.272 1.00 96.06 100 TRP A C 1
ATOM 787 O O . TRP A 1 100 ? -3.993 3.191 0.367 1.00 96.06 100 TRP A O 1
ATOM 797 N N . GLN A 1 101 ? -6.067 2.857 1.102 1.00 95.19 101 GLN A N 1
ATOM 798 C CA . GLN A 1 101 ? -6.696 3.234 -0.168 1.00 95.19 101 GLN A CA 1
ATOM 799 C C . GLN A 1 101 ? -6.332 4.664 -0.613 1.00 95.19 101 GLN A C 1
ATOM 801 O O . GLN A 1 101 ? -6.257 4.944 -1.810 1.00 95.19 101 GLN A O 1
ATOM 806 N N . ALA A 1 102 ? -6.113 5.567 0.350 1.00 95.44 102 ALA A N 1
ATOM 807 C CA . ALA A 1 102 ? -5.679 6.944 0.103 1.00 95.44 102 ALA A CA 1
ATOM 808 C C . ALA A 1 102 ? -4.158 7.084 -0.109 1.00 95.44 102 ALA A C 1
ATOM 810 O O . ALA A 1 102 ? -3.715 8.130 -0.569 1.00 95.44 102 ALA A O 1
ATOM 811 N N . ASP A 1 103 ? -3.381 6.050 0.222 1.00 97.06 103 ASP A N 1
ATOM 812 C CA . ASP A 1 103 ? -1.923 5.999 0.093 1.00 97.06 103 ASP A CA 1
ATOM 813 C C . ASP A 1 103 ? -1.534 4.686 -0.604 1.00 97.06 103 ASP A C 1
ATOM 815 O O . ASP A 1 103 ? -1.062 3.714 -0.005 1.00 97.06 103 ASP A O 1
ATOM 819 N N . ARG A 1 104 ? -1.857 4.635 -1.901 1.00 96.75 104 ARG A N 1
ATOM 820 C CA . ARG A 1 104 ? -1.704 3.430 -2.726 1.00 96.75 104 ARG A CA 1
ATOM 821 C C . ARG A 1 104 ? -0.250 2.993 -2.841 1.00 96.75 104 ARG A C 1
ATOM 823 O O . ARG A 1 104 ? 0.011 1.796 -2.892 1.00 96.75 104 ARG A O 1
ATOM 830 N N . GLU A 1 105 ? 0.670 3.952 -2.859 1.00 95.75 105 GLU A N 1
ATOM 831 C CA . GLU A 1 105 ? 2.108 3.703 -2.863 1.00 95.75 105 GLU A CA 1
ATOM 832 C C . GLU A 1 105 ? 2.505 2.915 -1.618 1.00 95.75 105 GLU A C 1
ATOM 834 O O . GLU A 1 105 ? 2.990 1.789 -1.738 1.00 95.75 105 GLU A O 1
ATOM 839 N N . TYR A 1 106 ? 2.167 3.415 -0.425 1.00 96.06 106 TYR A N 1
ATOM 840 C CA . TYR A 1 106 ? 2.441 2.687 0.810 1.00 96.06 106 TYR A CA 1
ATOM 841 C C . TYR A 1 106 ? 1.839 1.275 0.801 1.00 96.06 106 TYR A C 1
ATOM 843 O O . TYR A 1 106 ? 2.496 0.319 1.217 1.00 96.06 106 TYR A O 1
ATOM 851 N N . ALA A 1 107 ? 0.606 1.119 0.307 1.00 97.19 107 ALA A N 1
ATOM 852 C CA . ALA A 1 107 ? -0.043 -0.187 0.212 1.00 97.19 107 ALA A CA 1
ATOM 853 C C . ALA A 1 107 ? 0.757 -1.170 -0.663 1.00 97.19 107 ALA A C 1
ATOM 855 O O . ALA A 1 107 ? 1.009 -2.302 -0.243 1.00 97.19 107 ALA A O 1
ATOM 856 N N . VAL A 1 108 ? 1.174 -0.732 -1.856 1.00 97.12 108 VAL A N 1
ATOM 857 C CA . VAL A 1 108 ? 1.962 -1.532 -2.806 1.00 97.12 108 VAL A CA 1
ATOM 858 C C . VAL A 1 108 ? 3.306 -1.928 -2.188 1.00 97.12 108 VAL A C 1
ATOM 860 O O . VAL A 1 108 ? 3.628 -3.118 -2.168 1.00 97.12 108 VAL A O 1
ATOM 863 N N . HIS A 1 109 ? 4.041 -0.979 -1.594 1.00 94.88 109 HIS A N 1
ATOM 864 C CA . HIS A 1 109 ? 5.321 -1.263 -0.934 1.00 94.88 109 HIS A CA 1
ATOM 865 C C . HIS A 1 109 ? 5.168 -2.215 0.257 1.00 94.88 109 HIS A C 1
ATOM 867 O O . HIS A 1 109 ? 5.970 -3.137 0.417 1.00 94.88 109 HIS A O 1
ATOM 873 N N . ALA A 1 110 ? 4.133 -2.043 1.084 1.00 93.50 110 ALA A N 1
ATOM 874 C CA . ALA A 1 110 ? 3.879 -2.925 2.221 1.00 93.50 110 ALA A CA 1
ATOM 875 C C . ALA A 1 110 ? 3.615 -4.372 1.768 1.00 93.50 110 ALA A C 1
ATOM 877 O O . ALA A 1 110 ? 4.174 -5.312 2.339 1.00 93.50 110 ALA A O 1
ATOM 878 N N . ILE A 1 111 ? 2.816 -4.556 0.712 1.00 94.88 111 ILE A N 1
ATOM 879 C CA . ILE A 1 111 ? 2.506 -5.878 0.152 1.00 94.88 111 ILE A CA 1
ATOM 880 C C . ILE A 1 111 ? 3.749 -6.501 -0.497 1.00 94.88 111 ILE A C 1
ATOM 882 O O . ILE A 1 111 ? 4.058 -7.663 -0.228 1.00 94.88 111 ILE A O 1
ATOM 886 N N . ALA A 1 112 ? 4.498 -5.741 -1.302 1.00 92.44 112 ALA A N 1
ATOM 887 C CA . ALA A 1 112 ? 5.743 -6.210 -1.911 1.00 92.44 112 ALA A CA 1
ATOM 888 C C . ALA A 1 112 ? 6.771 -6.626 -0.841 1.00 92.44 112 ALA A C 1
ATOM 890 O O . ALA A 1 112 ? 7.344 -7.715 -0.909 1.00 92.44 112 ALA A O 1
ATOM 891 N N . GLY A 1 113 ? 6.944 -5.806 0.199 1.00 88.06 113 GLY A N 1
ATOM 892 C CA . GLY A 1 113 ? 7.822 -6.097 1.330 1.00 88.06 113 GLY A CA 1
ATOM 893 C C . GLY A 1 113 ? 7.415 -7.358 2.094 1.00 88.06 113 GLY A C 1
ATOM 894 O O . GLY A 1 113 ? 8.281 -8.140 2.487 1.00 88.06 113 GLY A O 1
ATOM 895 N N . ARG A 1 114 ? 6.109 -7.602 2.265 1.00 87.44 114 ARG A N 1
ATOM 896 C CA . ARG A 1 114 ? 5.597 -8.827 2.894 1.00 87.44 114 ARG A CA 1
ATOM 897 C C . ARG A 1 114 ? 5.879 -10.064 2.043 1.00 87.44 114 ARG A C 1
ATOM 899 O O . ARG A 1 114 ? 6.385 -11.046 2.576 1.00 87.44 114 ARG A O 1
ATOM 906 N N . LEU A 1 115 ? 5.637 -10.000 0.732 1.00 87.69 115 LEU A N 1
ATOM 907 C CA . LEU A 1 115 ? 5.961 -11.094 -0.193 1.00 87.69 115 LEU A CA 1
ATOM 908 C C . LEU A 1 115 ? 7.438 -11.498 -0.107 1.00 87.69 115 LEU A C 1
ATOM 910 O O . LEU A 1 115 ? 7.761 -12.683 -0.056 1.00 87.69 115 LEU A O 1
ATOM 914 N N . LEU A 1 116 ? 8.336 -10.516 -0.037 1.00 81.50 116 LEU A N 1
ATOM 915 C CA . LEU A 1 116 ? 9.776 -10.754 0.061 1.00 81.50 116 LEU A CA 1
ATOM 916 C C . LEU A 1 116 ? 10.211 -11.416 1.378 1.00 81.50 116 LEU A C 1
ATOM 918 O O . LEU A 1 116 ? 11.275 -12.028 1.412 1.00 81.50 116 LEU A O 1
ATOM 922 N N . GLN A 1 117 ? 9.420 -11.323 2.452 1.00 79.81 117 GLN A N 1
ATOM 923 C CA . GLN A 1 117 ? 9.699 -12.051 3.698 1.00 79.81 117 GLN A CA 1
ATOM 924 C C . GLN A 1 117 ? 9.409 -13.550 3.569 1.00 79.81 117 GLN A C 1
ATOM 926 O O . GLN A 1 117 ? 10.078 -14.358 4.213 1.00 79.81 117 GLN A O 1
ATOM 931 N N . ASP A 1 118 ? 8.424 -13.912 2.745 1.00 72.81 118 ASP A N 1
ATOM 932 C CA . ASP A 1 118 ? 7.953 -15.290 2.597 1.00 72.81 118 ASP A CA 1
ATOM 933 C C . ASP A 1 118 ? 8.646 -16.026 1.433 1.00 72.81 118 ASP A C 1
ATOM 935 O O . ASP A 1 118 ? 8.604 -17.257 1.352 1.00 72.81 118 ASP A O 1
ATOM 939 N N . ILE A 1 119 ? 9.320 -15.295 0.537 1.00 71.44 119 ILE A N 1
ATOM 940 C CA . ILE A 1 119 ? 10.042 -15.863 -0.601 1.00 71.44 119 ILE A CA 1
ATOM 941 C C . ILE A 1 119 ? 11.547 -15.925 -0.293 1.00 71.44 119 ILE A C 1
ATOM 943 O O . ILE A 1 119 ? 12.178 -14.888 -0.082 1.00 71.44 119 ILE A O 1
ATOM 947 N N . PRO A 1 120 ? 12.181 -17.110 -0.367 1.00 62.88 120 PRO A N 1
ATOM 948 C CA . PRO A 1 120 ? 13.628 -17.239 -0.265 1.00 62.88 120 PRO A CA 1
ATOM 949 C C . PRO A 1 120 ? 14.288 -16.778 -1.573 1.00 62.88 120 PRO A C 1
ATOM 951 O O . PRO A 1 120 ? 14.721 -17.593 -2.388 1.00 62.88 120 PRO A O 1
ATOM 954 N N . ILE A 1 121 ? 14.358 -15.465 -1.798 1.00 64.19 121 ILE A N 1
ATOM 955 C CA . ILE A 1 121 ? 15.177 -14.913 -2.877 1.00 64.19 121 ILE A CA 1
ATOM 956 C C . ILE A 1 121 ? 16.619 -14.904 -2.383 1.00 64.19 121 ILE A C 1
ATOM 958 O O . ILE A 1 121 ? 16.994 -14.137 -1.494 1.00 64.19 121 ILE A O 1
ATOM 962 N N . ASN A 1 122 ? 17.420 -15.816 -2.931 1.00 56.62 122 ASN A N 1
ATOM 963 C CA . ASN A 1 122 ? 18.839 -15.903 -2.631 1.00 56.62 122 ASN A CA 1
ATOM 964 C C . ASN A 1 122 ? 19.535 -14.751 -3.356 1.00 56.62 122 ASN A C 1
ATOM 966 O O . ASN A 1 122 ? 19.898 -14.885 -4.522 1.00 56.62 122 ASN A O 1
ATOM 970 N N . ARG A 1 123 ? 19.630 -13.610 -2.665 1.00 59.34 123 ARG A N 1
ATOM 971 C CA . ARG A 1 123 ? 20.315 -12.408 -3.142 1.00 59.34 123 ARG A CA 1
ATOM 972 C C . ARG A 1 123 ? 21.746 -12.806 -3.462 1.00 59.34 123 ARG A C 1
ATOM 974 O O . ARG A 1 123 ? 22.494 -13.135 -2.539 1.00 59.34 123 ARG A O 1
ATOM 981 N N . GLN A 1 124 ? 22.115 -12.870 -4.737 1.00 47.88 124 GLN A N 1
ATOM 982 C CA . GLN A 1 124 ? 23.490 -13.223 -5.078 1.00 47.88 124 GLN A CA 1
ATOM 983 C C . GLN A 1 124 ? 24.421 -12.161 -4.491 1.00 47.88 124 GLN A C 1
ATOM 985 O O . GLN A 1 124 ? 24.341 -11.001 -4.873 1.00 47.88 124 GLN A O 1
ATOM 990 N N . ASP A 1 125 ? 25.257 -12.581 -3.534 1.00 42.84 125 ASP A N 1
ATOM 991 C CA . ASP A 1 125 ? 26.484 -11.942 -3.044 1.00 42.84 125 ASP A CA 1
ATOM 992 C C . ASP A 1 125 ? 26.770 -10.542 -3.626 1.00 42.84 125 ASP A C 1
ATOM 994 O O . ASP A 1 125 ? 27.676 -10.353 -4.441 1.00 42.84 125 ASP A O 1
ATOM 998 N N . ASN A 1 126 ? 26.075 -9.517 -3.121 1.00 41.00 126 ASN A N 1
ATOM 999 C CA . ASN A 1 126 ? 26.548 -8.137 -3.213 1.00 41.00 126 ASN A CA 1
ATOM 1000 C C . ASN A 1 126 ? 27.694 -7.954 -2.204 1.00 41.00 126 ASN A C 1
ATOM 1002 O O . ASN A 1 126 ? 27.625 -7.183 -1.253 1.00 41.00 126 ASN A O 1
ATOM 1006 N N . THR A 1 127 ? 28.804 -8.658 -2.436 1.00 36.81 127 THR A N 1
ATOM 1007 C CA . THR A 1 127 ? 30.098 -8.452 -1.761 1.00 36.81 127 THR A CA 1
ATOM 1008 C C . THR A 1 127 ? 30.798 -7.167 -2.229 1.00 36.81 127 THR A C 1
ATOM 1010 O O . THR A 1 127 ? 32.001 -6.985 -2.040 1.00 36.81 127 THR A O 1
ATOM 1013 N N . ARG A 1 128 ? 30.050 -6.215 -2.799 1.00 36.22 128 ARG A N 1
ATOM 1014 C CA . ARG A 1 128 ? 30.487 -4.833 -2.972 1.00 36.22 128 ARG A CA 1
ATOM 1015 C C . ARG A 1 128 ? 29.767 -3.945 -1.956 1.00 36.22 128 ARG A C 1
ATOM 1017 O O . ARG A 1 128 ? 28.816 -3.262 -2.291 1.00 36.22 128 ARG A O 1
ATOM 1024 N N . HIS A 1 129 ? 30.330 -3.955 -0.747 1.00 34.09 129 HIS A N 1
ATOM 1025 C CA . HIS A 1 129 ? 30.310 -2.876 0.247 1.00 34.09 129 HIS A CA 1
ATOM 1026 C C . HIS A 1 129 ? 28.933 -2.470 0.801 1.00 34.09 129 HIS A C 1
ATOM 1028 O O . HIS A 1 129 ? 28.223 -1.680 0.197 1.00 34.09 129 HIS A O 1
ATOM 1034 N N . ASP A 1 130 ? 28.624 -2.951 2.009 1.00 32.62 130 ASP A N 1
ATOM 1035 C CA . ASP A 1 130 ? 28.105 -2.173 3.150 1.00 32.62 130 ASP A CA 1
ATOM 1036 C C . ASP A 1 130 ? 27.117 -1.019 2.877 1.00 32.62 130 ASP A C 1
ATOM 1038 O O . ASP A 1 130 ? 27.179 0.034 3.512 1.00 32.62 130 ASP A O 1
ATOM 1042 N N . LEU A 1 131 ? 26.146 -1.227 1.992 1.00 35.16 131 LEU A N 1
ATOM 1043 C CA . LEU A 1 131 ? 24.941 -0.410 1.891 1.00 35.16 131 LEU A CA 1
ATOM 1044 C C . LEU A 1 131 ? 23.738 -1.341 1.998 1.00 35.16 131 LEU A C 1
ATOM 1046 O O . LEU A 1 131 ? 23.107 -1.742 1.022 1.00 35.16 131 LEU A O 1
ATOM 1050 N N . HIS A 1 132 ? 23.437 -1.716 3.240 1.00 33.59 132 HIS A N 1
ATOM 1051 C CA . HIS A 1 132 ? 22.088 -2.115 3.616 1.00 33.59 132 HIS A CA 1
ATOM 1052 C C . HIS A 1 132 ? 21.114 -1.085 3.013 1.00 33.59 132 HIS A C 1
ATOM 1054 O O . HIS A 1 132 ? 21.285 0.091 3.311 1.00 33.59 132 HIS A O 1
ATOM 1060 N N . HIS A 1 133 ? 20.166 -1.530 2.173 1.00 40.44 133 HIS A N 1
ATOM 1061 C CA . HIS A 1 133 ? 18.926 -0.852 1.721 1.00 40.44 133 HIS A CA 1
ATOM 1062 C C . HIS A 1 133 ? 18.656 -0.774 0.212 1.00 40.44 133 HIS A C 1
ATOM 1064 O O . HIS A 1 133 ? 17.531 -0.443 -0.141 1.00 40.44 133 HIS A O 1
ATOM 1070 N N . PHE A 1 134 ? 19.572 -1.172 -0.669 1.00 46.22 134 PHE A N 1
ATOM 1071 C CA . PHE A 1 134 ? 19.319 -1.100 -2.114 1.00 46.22 134 PHE A CA 1
ATOM 1072 C C . PHE A 1 134 ? 19.248 -2.504 -2.727 1.00 46.22 134 PHE A C 1
ATOM 1074 O O . PHE A 1 134 ? 20.263 -3.086 -3.111 1.00 46.22 134 PHE A O 1
ATOM 1081 N N . SER A 1 135 ? 18.058 -3.110 -2.705 1.00 50.94 135 SER A N 1
ATOM 1082 C CA . SER A 1 135 ? 17.777 -4.329 -3.467 1.00 50.94 135 SER A CA 1
ATOM 1083 C C . SER A 1 135 ? 17.539 -3.926 -4.908 1.00 50.94 135 SER A C 1
ATOM 1085 O O . SER A 1 135 ? 16.644 -3.142 -5.141 1.00 50.94 135 SER A O 1
ATOM 1087 N N . TRP A 1 136 ? 18.330 -4.437 -5.845 1.00 67.56 136 TRP A N 1
ATOM 1088 C CA . TRP A 1 136 ? 18.007 -4.374 -7.267 1.00 67.56 136 TRP A CA 1
ATOM 1089 C C . TRP A 1 136 ? 17.946 -5.830 -7.702 1.00 67.56 136 TRP A C 1
ATOM 1091 O O . TRP A 1 136 ? 18.980 -6.498 -7.698 1.00 67.56 136 TRP A O 1
ATOM 1101 N N . TYR A 1 137 ? 16.749 -6.376 -7.924 1.00 68.38 137 TYR A N 1
ATOM 1102 C CA . TYR A 1 137 ? 16.615 -7.798 -8.255 1.00 68.38 137 TYR A CA 1
ATOM 1103 C C . TYR A 1 137 ? 16.895 -8.057 -9.734 1.00 68.38 137 TYR A C 1
ATOM 1105 O O . TYR A 1 137 ? 16.198 -7.542 -10.613 1.00 68.38 137 TYR A O 1
ATOM 1113 N N . VAL A 1 138 ? 17.872 -8.910 -10.043 1.00 68.56 138 VAL A N 1
ATOM 1114 C CA . VAL A 1 138 ? 18.103 -9.320 -11.437 1.00 68.56 138 VAL A CA 1
ATOM 1115 C C . VAL A 1 138 ? 17.031 -10.308 -11.896 1.00 68.56 138 VAL A C 1
ATOM 1117 O O . VAL A 1 138 ? 16.466 -11.063 -11.103 1.00 68.56 138 VAL A O 1
ATOM 1120 N N . GLU A 1 139 ? 16.791 -10.389 -13.208 1.00 72.88 139 GLU A N 1
ATOM 1121 C CA . GLU A 1 139 ? 15.803 -11.313 -13.790 1.00 72.88 139 GLU A CA 1
ATOM 1122 C C . GLU A 1 139 ? 15.942 -12.759 -13.270 1.00 72.88 139 GLU A C 1
ATOM 1124 O O . GLU A 1 139 ? 14.944 -13.440 -13.026 1.00 72.88 139 GLU A O 1
ATOM 1129 N N . ALA A 1 140 ? 17.175 -13.227 -13.047 1.00 74.56 140 ALA A N 1
ATOM 1130 C CA . ALA A 1 140 ? 17.448 -14.566 -12.528 1.00 74.56 140 ALA A CA 1
ATOM 1131 C C . ALA A 1 140 ? 16.843 -14.815 -11.132 1.00 74.56 140 ALA A C 1
ATOM 1133 O O . ALA A 1 140 ? 16.367 -15.919 -10.869 1.00 74.56 140 ALA A O 1
ATOM 1134 N N . GLU A 1 141 ? 16.826 -13.801 -10.267 1.00 75.75 141 GLU A N 1
ATOM 1135 C CA . GLU A 1 141 ? 16.290 -13.872 -8.902 1.00 75.75 141 GLU A CA 1
ATOM 1136 C C . GLU A 1 141 ? 14.757 -13.869 -8.896 1.00 75.75 141 GLU A C 1
ATOM 1138 O O . GLU A 1 141 ? 14.124 -14.502 -8.051 1.00 75.75 141 GLU A O 1
ATOM 1143 N N . LEU A 1 142 ? 14.155 -13.218 -9.892 1.00 81.75 142 LEU A N 1
ATOM 1144 C CA . LEU A 1 142 ? 12.708 -13.055 -10.021 1.00 81.75 142 LEU A CA 1
ATOM 1145 C C . LEU A 1 142 ? 12.034 -14.166 -10.838 1.00 81.75 142 LEU A C 1
ATOM 1147 O O . LEU A 1 142 ? 10.818 -14.353 -10.759 1.00 81.75 142 LEU A O 1
ATOM 1151 N N . ARG A 1 143 ? 12.800 -14.938 -11.618 1.00 75.88 143 ARG A N 1
ATOM 1152 C CA . ARG A 1 143 ? 12.270 -15.956 -12.544 1.00 75.88 143 ARG A CA 1
ATOM 1153 C C . ARG A 1 143 ? 11.476 -17.072 -11.852 1.00 75.88 143 ARG A C 1
ATOM 1155 O O . ARG A 1 143 ? 10.597 -17.660 -12.476 1.00 75.88 143 ARG A O 1
ATOM 1162 N N . GLY A 1 144 ? 11.777 -17.366 -10.585 1.00 79.81 144 GLY A N 1
ATOM 1163 C CA . GLY A 1 144 ? 11.087 -18.397 -9.797 1.00 79.81 144 GLY A CA 1
ATOM 1164 C C . GLY A 1 144 ? 9.726 -17.972 -9.238 1.00 79.81 144 GLY A C 1
ATOM 1165 O O . GLY A 1 144 ? 8.984 -18.815 -8.735 1.00 79.81 144 GLY A O 1
ATOM 1166 N N . LEU A 1 145 ? 9.391 -16.683 -9.317 1.00 86.88 145 LEU A N 1
ATOM 1167 C CA . LEU A 1 145 ? 8.137 -16.143 -8.809 1.00 86.88 145 LEU A CA 1
ATOM 1168 C C . LEU A 1 145 ? 6.975 -16.450 -9.752 1.00 86.88 145 LEU A C 1
ATOM 1170 O O . LEU A 1 145 ? 7.133 -16.504 -10.975 1.00 86.88 145 LEU A O 1
ATOM 1174 N N . ASN A 1 146 ? 5.770 -16.583 -9.190 1.00 90.19 146 ASN A N 1
ATOM 1175 C CA . ASN A 1 146 ? 4.579 -16.564 -10.034 1.00 90.19 146 ASN A CA 1
ATOM 1176 C C . ASN A 1 146 ? 4.442 -15.180 -10.713 1.00 90.19 146 ASN A C 1
ATOM 1178 O O . ASN A 1 146 ? 4.929 -14.185 -10.170 1.00 90.19 146 ASN A O 1
ATOM 1182 N N . PRO A 1 147 ? 3.773 -15.091 -11.879 1.00 92.38 147 PRO A N 1
ATOM 1183 C CA . PRO A 1 147 ? 3.732 -13.853 -12.658 1.00 92.38 147 PRO A CA 1
ATOM 1184 C C . PRO A 1 147 ? 3.167 -12.642 -11.904 1.00 92.38 147 PRO A C 1
ATOM 1186 O O . PRO A 1 147 ? 3.647 -11.533 -12.099 1.00 92.38 147 PRO A O 1
ATOM 1189 N N . VAL A 1 148 ? 2.187 -12.852 -11.018 1.00 95.00 148 VAL A N 1
ATOM 1190 C CA . VAL A 1 148 ? 1.554 -11.770 -10.250 1.00 95.00 148 VAL A CA 1
ATOM 1191 C C . VAL A 1 148 ? 2.539 -11.187 -9.234 1.00 95.00 148 VAL A C 1
ATOM 1193 O O . VAL A 1 148 ? 2.745 -9.978 -9.200 1.00 95.00 148 VAL A O 1
ATOM 1196 N N . HIS A 1 149 ? 3.202 -12.042 -8.449 1.00 93.19 149 HIS A N 1
ATOM 1197 C CA . HIS A 1 149 ? 4.224 -11.608 -7.487 1.00 93.19 149 HIS A CA 1
ATOM 1198 C C . HIS A 1 149 ? 5.414 -10.966 -8.176 1.00 93.19 149 HIS A C 1
ATOM 1200 O O . HIS A 1 149 ? 5.922 -9.958 -7.696 1.00 93.19 149 HIS A O 1
ATOM 1206 N N . ARG A 1 150 ? 5.838 -11.535 -9.308 1.00 93.00 150 ARG A N 1
ATOM 1207 C CA . ARG A 1 150 ? 6.950 -11.003 -10.086 1.00 93.00 150 ARG A CA 1
ATOM 1208 C C . ARG A 1 150 ? 6.666 -9.583 -10.554 1.00 93.00 150 ARG A C 1
ATOM 1210 O O . ARG A 1 150 ? 7.500 -8.725 -10.319 1.00 93.00 150 ARG A O 1
ATOM 1217 N N . CYS A 1 151 ? 5.500 -9.338 -11.150 1.00 95.50 151 CYS A N 1
ATOM 1218 C CA . CYS A 1 151 ? 5.101 -8.009 -11.609 1.00 95.50 151 CYS A CA 1
ATOM 1219 C C . CYS A 1 151 ? 5.154 -6.979 -10.473 1.00 95.50 151 CYS A C 1
ATOM 1221 O O . CYS A 1 151 ? 5.741 -5.912 -10.636 1.00 95.50 151 CYS A O 1
ATOM 1223 N N . VAL A 1 152 ? 4.576 -7.319 -9.315 1.00 95.50 152 VAL A N 1
ATOM 1224 C CA . VAL A 1 152 ? 4.530 -6.420 -8.155 1.00 95.50 152 VAL A CA 1
ATOM 1225 C C . VAL A 1 152 ? 5.926 -6.147 -7.611 1.00 95.50 152 VAL A C 1
ATOM 1227 O O . VAL A 1 152 ? 6.298 -4.988 -7.473 1.00 95.50 152 VAL A O 1
ATOM 1230 N N . ILE A 1 153 ? 6.716 -7.188 -7.343 1.00 92.25 153 ILE A N 1
ATOM 1231 C CA . ILE A 1 153 ? 8.065 -7.033 -6.785 1.00 92.25 153 ILE A CA 1
ATOM 1232 C C . ILE A 1 153 ? 8.969 -6.282 -7.764 1.00 92.25 153 ILE A C 1
ATOM 1234 O O . ILE A 1 153 ? 9.612 -5.321 -7.365 1.00 92.25 153 ILE A O 1
ATOM 1238 N N . ALA A 1 154 ? 8.991 -6.686 -9.035 1.00 92.12 154 ALA A N 1
ATOM 1239 C CA . ALA A 1 154 ? 9.890 -6.134 -10.041 1.00 92.12 154 ALA A CA 1
ATOM 1240 C C . ALA A 1 154 ? 9.667 -4.633 -10.260 1.00 92.12 154 ALA A C 1
ATOM 1242 O O . ALA A 1 154 ? 10.624 -3.868 -10.256 1.00 92.12 154 ALA A O 1
ATOM 1243 N N . LEU A 1 155 ? 8.410 -4.207 -10.426 1.00 95.25 155 LEU A N 1
ATOM 1244 C CA . LEU A 1 155 ? 8.107 -2.799 -10.675 1.00 95.25 155 LEU A CA 1
ATOM 1245 C C . LEU A 1 155 ? 8.208 -1.946 -9.410 1.00 95.25 155 LEU A C 1
ATOM 1247 O O . LEU A 1 155 ? 8.652 -0.811 -9.512 1.00 95.25 155 LEU A O 1
ATOM 1251 N N . THR A 1 156 ? 7.852 -2.475 -8.234 1.00 94.25 156 THR A N 1
ATOM 1252 C CA . THR A 1 156 ? 8.031 -1.739 -6.968 1.00 94.25 156 THR A CA 1
ATOM 1253 C C . THR A 1 156 ? 9.517 -1.480 -6.699 1.00 94.25 156 THR A C 1
ATOM 1255 O O . THR A 1 156 ? 9.904 -0.351 -6.428 1.00 94.25 156 THR A O 1
ATOM 1258 N N . ASP A 1 157 ? 10.360 -2.505 -6.859 1.00 89.56 157 ASP A N 1
ATOM 1259 C CA . ASP A 1 157 ? 11.816 -2.413 -6.681 1.00 89.56 157 ASP A CA 1
ATOM 1260 C C . ASP A 1 157 ? 12.462 -1.481 -7.722 1.00 89.56 157 ASP A C 1
ATOM 1262 O O . ASP A 1 157 ? 13.324 -0.670 -7.398 1.00 89.56 157 ASP A O 1
ATOM 1266 N N . TRP A 1 158 ? 12.006 -1.527 -8.978 1.00 91.75 158 TRP A N 1
ATOM 1267 C CA . TRP A 1 158 ? 12.503 -0.631 -10.023 1.00 91.75 158 TRP A CA 1
ATOM 1268 C C . TRP A 1 158 ? 12.086 0.829 -9.821 1.00 91.75 158 TRP A C 1
ATOM 1270 O O . TRP A 1 158 ? 12.887 1.719 -10.092 1.00 91.75 158 TRP A O 1
ATOM 1280 N N . LEU A 1 159 ? 10.869 1.086 -9.329 1.00 92.62 159 LEU A N 1
ATOM 1281 C CA . LEU A 1 159 ? 10.422 2.435 -8.969 1.00 92.62 159 LEU A CA 1
ATOM 1282 C C . LEU A 1 159 ? 11.241 3.001 -7.806 1.00 92.62 159 LEU A C 1
ATOM 1284 O O . LEU A 1 159 ? 11.673 4.148 -7.885 1.00 92.62 159 LEU A O 1
ATOM 1288 N N . ASP A 1 160 ? 11.530 2.187 -6.784 1.00 89.69 160 ASP A N 1
ATOM 1289 C CA . ASP A 1 160 ? 12.478 2.566 -5.733 1.00 89.69 160 ASP A CA 1
ATOM 1290 C C . ASP A 1 160 ? 13.844 2.913 -6.350 1.00 89.69 160 ASP A C 1
ATOM 1292 O O . ASP A 1 160 ? 14.437 3.939 -6.014 1.00 89.69 160 ASP A O 1
ATOM 1296 N N . TYR A 1 161 ? 14.337 2.112 -7.301 1.00 86.81 161 TYR A N 1
ATOM 1297 C CA . TYR A 1 161 ? 15.636 2.372 -7.930 1.00 86.81 161 TYR A CA 1
ATOM 1298 C C . TYR A 1 161 ? 15.689 3.687 -8.668 1.00 86.81 161 TYR A C 1
ATOM 1300 O O . TYR A 1 161 ? 16.630 4.469 -8.521 1.00 86.81 161 TYR A O 1
ATOM 1308 N N . GLU A 1 162 ? 14.672 3.898 -9.488 1.00 90.81 162 GLU A N 1
ATOM 1309 C CA . GLU A 1 162 ? 14.530 5.083 -10.297 1.00 90.81 162 GLU A CA 1
ATOM 1310 C C . GLU A 1 162 ? 14.428 6.319 -9.403 1.00 90.81 162 GLU A C 1
ATOM 1312 O O . GLU A 1 162 ? 15.132 7.290 -9.662 1.00 90.81 162 GLU A O 1
ATOM 1317 N N . TYR A 1 163 ? 13.683 6.256 -8.300 1.00 89.94 163 TYR A N 1
ATOM 1318 C CA . TYR A 1 163 ? 13.589 7.364 -7.355 1.00 89.94 163 TYR A CA 1
ATOM 1319 C C . TYR A 1 163 ? 14.948 7.729 -6.729 1.00 89.94 163 TYR A C 1
ATOM 1321 O O . TYR A 1 163 ? 15.257 8.910 -6.550 1.00 89.94 163 TYR A O 1
ATOM 1329 N N . TRP A 1 164 ? 15.774 6.730 -6.397 1.00 86.88 164 TRP A N 1
ATOM 1330 C CA . TRP A 1 164 ? 17.065 6.945 -5.735 1.00 86.88 164 TRP A CA 1
ATOM 1331 C C . TRP A 1 164 ? 18.193 7.364 -6.684 1.00 86.88 164 TRP A C 1
ATOM 1333 O O . TRP A 1 164 ? 18.946 8.285 -6.363 1.00 86.88 164 TRP A O 1
ATOM 1343 N N . GLU A 1 165 ? 18.339 6.696 -7.829 1.00 85.81 165 GLU A N 1
ATOM 1344 C CA . GLU A 1 165 ? 19.452 6.928 -8.764 1.00 85.81 165 GLU A CA 1
ATOM 1345 C C . GLU A 1 165 ? 19.055 7.763 -9.991 1.00 85.81 165 GLU A C 1
ATOM 1347 O O . GLU A 1 165 ? 19.910 8.321 -10.683 1.00 85.81 165 GLU A O 1
ATOM 1352 N N . GLY A 1 166 ? 17.760 7.859 -10.283 1.00 88.56 166 GLY A N 1
ATOM 1353 C CA . GLY A 1 166 ? 17.217 8.445 -11.502 1.00 88.56 166 GLY A CA 1
ATOM 1354 C C . GLY A 1 166 ? 17.153 7.463 -12.673 1.00 88.56 166 GLY A C 1
ATOM 1355 O O . GLY A 1 166 ? 17.924 6.498 -12.782 1.00 88.56 166 GLY A O 1
ATOM 1356 N N . LEU A 1 167 ? 16.268 7.765 -13.627 1.00 89.50 167 LEU A N 1
ATOM 1357 C CA . LEU A 1 167 ? 16.044 6.958 -14.829 1.00 89.50 167 LEU A CA 1
ATOM 1358 C C . LEU A 1 167 ? 17.326 6.617 -15.605 1.00 89.50 167 LEU A C 1
ATOM 1360 O O . LEU A 1 167 ? 17.494 5.488 -16.057 1.00 89.50 167 LEU A O 1
ATOM 1364 N N . THR A 1 168 ? 18.274 7.552 -15.688 1.00 86.94 168 THR A N 1
ATOM 1365 C CA . THR A 1 168 ? 19.590 7.369 -16.336 1.00 86.94 168 THR A CA 1
ATOM 1366 C C . THR A 1 168 ? 20.325 6.106 -15.854 1.00 86.94 168 THR A C 1
ATOM 1368 O O . THR A 1 168 ? 21.040 5.464 -16.627 1.00 86.94 168 THR A O 1
ATOM 1371 N N . TYR A 1 169 ? 20.156 5.717 -14.589 1.00 85.38 169 TYR A N 1
ATOM 1372 C CA . TYR A 1 169 ? 20.693 4.465 -14.058 1.00 85.38 169 TYR A CA 1
ATOM 1373 C C . TYR A 1 169 ? 19.684 3.323 -14.171 1.00 85.38 169 TYR A C 1
ATOM 1375 O O . TYR A 1 169 ? 20.052 2.245 -14.645 1.00 85.38 169 TYR A O 1
ATOM 1383 N N . ALA A 1 170 ? 18.420 3.573 -13.827 1.00 88.69 170 ALA A N 1
ATOM 1384 C CA . ALA A 1 170 ? 17.383 2.547 -13.762 1.00 88.69 170 ALA A CA 1
ATOM 1385 C C . ALA A 1 170 ? 17.065 1.866 -15.104 1.00 88.69 170 ALA A C 1
ATOM 1387 O O . ALA A 1 170 ? 16.752 0.676 -15.121 1.00 88.69 170 ALA A O 1
ATOM 1388 N N . ILE A 1 171 ? 17.211 2.555 -16.243 1.00 88.75 171 ILE A N 1
ATOM 1389 C CA . ILE A 1 171 ? 16.974 1.966 -17.580 1.00 88.75 171 ILE A CA 1
ATOM 1390 C C . ILE A 1 171 ? 17.907 0.802 -17.916 1.00 88.75 171 ILE A C 1
ATOM 1392 O O . ILE A 1 171 ? 17.610 0.015 -18.808 1.00 88.75 171 ILE A O 1
ATOM 1396 N N . ARG A 1 172 ? 19.042 0.682 -17.221 1.00 82.81 172 ARG A N 1
ATOM 1397 C CA . ARG A 1 172 ? 20.024 -0.386 -17.455 1.00 82.81 172 ARG A CA 1
ATOM 1398 C C . ARG A 1 172 ? 19.702 -1.651 -16.668 1.00 82.81 172 ARG A C 1
ATOM 1400 O O . ARG A 1 172 ? 20.339 -2.683 -16.873 1.00 82.81 172 ARG A O 1
ATOM 1407 N N . TYR A 1 173 ? 18.728 -1.581 -15.764 1.00 82.31 173 TYR A N 1
ATOM 1408 C CA . TYR A 1 173 ? 18.421 -2.657 -14.841 1.00 82.31 173 TYR A CA 1
ATOM 1409 C C . TYR A 1 173 ? 17.246 -3.502 -15.341 1.00 82.31 173 TYR A C 1
ATOM 1411 O O . TYR A 1 173 ? 16.082 -3.170 -15.145 1.00 82.31 173 TYR A O 1
ATOM 1419 N N . SER A 1 174 ? 17.567 -4.609 -16.017 1.00 85.31 174 SER A N 1
ATOM 1420 C CA . SER A 1 174 ? 16.595 -5.554 -16.597 1.00 85.31 174 SER A CA 1
ATOM 1421 C C . SER A 1 174 ? 15.477 -4.882 -17.434 1.00 85.31 174 SER A C 1
ATOM 1423 O O . SER A 1 174 ? 14.296 -5.153 -17.198 1.00 85.31 174 SER A O 1
ATOM 1425 N N . PRO A 1 175 ? 15.803 -4.031 -18.432 1.00 89.44 175 PRO A N 1
ATOM 1426 C CA . PRO A 1 175 ? 14.812 -3.242 -19.179 1.00 89.44 175 PRO A CA 1
ATOM 1427 C C . PRO A 1 175 ? 13.755 -4.098 -19.884 1.00 89.44 175 PRO A C 1
ATOM 1429 O O . PRO A 1 175 ? 12.584 -3.724 -19.928 1.00 89.44 175 PRO A O 1
ATOM 1432 N N . ASP A 1 176 ? 14.136 -5.274 -20.388 1.00 91.81 176 ASP A N 1
ATOM 1433 C CA . ASP A 1 176 ? 13.195 -6.202 -21.020 1.00 91.81 176 ASP A CA 1
ATOM 1434 C C . ASP A 1 176 ? 12.186 -6.780 -20.025 1.00 91.81 176 ASP A C 1
ATOM 1436 O O . ASP A 1 176 ? 11.001 -6.897 -20.350 1.00 91.81 176 ASP A O 1
ATOM 1440 N N . LEU A 1 177 ? 12.631 -7.092 -18.802 1.00 91.44 177 LEU A N 1
ATOM 1441 C CA . LEU A 1 177 ? 11.749 -7.548 -17.732 1.00 91.44 177 LEU A CA 1
ATOM 1442 C C . LEU A 1 177 ? 10.789 -6.430 -17.324 1.00 91.44 177 LEU A C 1
ATOM 1444 O O . LEU A 1 177 ? 9.582 -6.652 -17.306 1.00 91.44 177 LEU A O 1
ATOM 1448 N N . MET A 1 178 ? 11.297 -5.224 -17.064 1.00 94.00 178 MET A N 1
ATOM 1449 C CA . MET A 1 178 ? 10.458 -4.079 -16.694 1.00 94.00 178 MET A CA 1
ATOM 1450 C C . MET A 1 178 ? 9.423 -3.764 -17.776 1.00 94.00 178 MET A C 1
ATOM 1452 O O . MET A 1 178 ? 8.239 -3.608 -17.486 1.00 94.00 178 MET A O 1
ATOM 1456 N N . ALA A 1 179 ? 9.830 -3.763 -19.048 1.00 95.94 179 ALA A N 1
ATOM 1457 C CA . ALA A 1 179 ? 8.913 -3.573 -20.163 1.00 95.94 179 ALA A CA 1
ATOM 1458 C C . ALA A 1 179 ? 7.884 -4.711 -20.276 1.00 95.94 179 ALA A C 1
ATOM 1460 O O . ALA A 1 179 ? 6.751 -4.477 -20.696 1.00 95.94 179 ALA A O 1
ATOM 1461 N N . ALA A 1 180 ? 8.243 -5.953 -19.940 1.00 95.75 180 ALA A N 1
ATOM 1462 C CA . ALA A 1 180 ? 7.290 -7.058 -19.886 1.00 95.75 180 ALA A CA 1
ATOM 1463 C C . ALA A 1 180 ? 6.260 -6.861 -18.763 1.00 95.75 180 ALA A C 1
ATOM 1465 O O . ALA A 1 180 ? 5.066 -7.001 -19.020 1.00 95.75 180 ALA A O 1
ATOM 1466 N N . GLU A 1 181 ? 6.691 -6.463 -17.566 1.00 96.56 181 GLU A N 1
ATOM 1467 C CA . GLU A 1 181 ? 5.780 -6.248 -16.436 1.00 96.56 181 GLU A CA 1
ATOM 1468 C C . GLU A 1 181 ? 4.890 -5.010 -16.619 1.00 96.56 181 GLU A C 1
ATOM 1470 O O . GLU A 1 181 ? 3.693 -5.068 -16.344 1.00 96.56 181 GLU A O 1
ATOM 1475 N N . LEU A 1 182 ? 5.395 -3.929 -17.222 1.00 98.06 182 LEU A N 1
ATOM 1476 C CA . LEU A 1 182 ? 4.557 -2.795 -17.633 1.00 98.06 182 LEU A CA 1
ATOM 1477 C C . LEU A 1 182 ? 3.450 -3.230 -18.608 1.00 98.06 182 LEU A C 1
ATOM 1479 O O . LEU A 1 182 ? 2.311 -2.778 -18.502 1.00 98.06 182 LEU A O 1
ATOM 1483 N N . ARG A 1 183 ? 3.733 -4.163 -19.527 1.00 98.06 183 ARG A N 1
ATOM 1484 C CA . ARG A 1 183 ? 2.697 -4.735 -20.408 1.00 98.06 183 ARG A CA 1
ATOM 1485 C C . ARG A 1 183 ? 1.714 -5.631 -19.657 1.00 98.06 183 ARG A C 1
ATOM 1487 O O . ARG A 1 183 ? 0.544 -5.638 -20.031 1.00 98.06 183 ARG A O 1
ATOM 1494 N N . THR A 1 184 ? 2.142 -6.345 -18.613 1.00 97.25 184 THR A N 1
ATOM 1495 C CA . THR A 1 184 ? 1.233 -7.078 -17.709 1.00 97.25 184 THR A CA 1
ATOM 1496 C C . THR A 1 184 ? 0.205 -6.127 -17.088 1.00 97.25 184 THR A C 1
ATOM 1498 O O . THR A 1 184 ? -0.976 -6.463 -17.015 1.00 97.25 184 THR A O 1
ATOM 1501 N N . LEU A 1 185 ? 0.628 -4.907 -16.739 1.00 98.00 185 LEU A N 1
ATOM 1502 C CA . LEU A 1 185 ? -0.238 -3.831 -16.242 1.00 98.00 185 LEU A CA 1
ATOM 1503 C C . LEU A 1 185 ? -1.015 -3.078 -17.338 1.00 98.00 185 LEU A C 1
ATOM 1505 O O . LEU A 1 185 ? -1.693 -2.097 -17.036 1.00 98.00 185 LEU A O 1
ATOM 1509 N N . GLN A 1 186 ? -0.931 -3.520 -18.598 1.00 97.56 186 GLN A N 1
ATOM 1510 C CA . GLN A 1 186 ? -1.515 -2.865 -19.780 1.00 97.56 186 GLN A CA 1
ATOM 1511 C C . GLN A 1 186 ? -0.949 -1.461 -20.071 1.00 97.56 186 GLN A C 1
ATOM 1513 O O . GLN A 1 186 ? -1.522 -0.695 -20.845 1.00 97.56 186 GLN A O 1
ATOM 1518 N N . LEU A 1 187 ? 0.223 -1.134 -19.526 1.00 98.19 187 LEU A N 1
ATOM 1519 C CA . LEU A 1 187 ? 0.932 0.131 -19.726 1.00 98.19 187 LEU A CA 1
ATOM 1520 C C . LEU A 1 187 ? 1.868 0.046 -20.943 1.00 98.19 187 LEU A C 1
ATOM 1522 O O . LEU A 1 187 ? 3.088 0.195 -20.850 1.00 98.19 187 LEU A O 1
ATOM 1526 N N . HIS A 1 188 ? 1.290 -0.238 -22.113 1.00 98.19 188 HIS A N 1
ATOM 1527 C CA . HIS A 1 188 ? 2.042 -0.507 -23.345 1.00 98.19 188 HIS A CA 1
ATOM 1528 C C . HIS A 1 188 ? 2.919 0.668 -23.801 1.00 98.19 188 HIS A C 1
ATOM 1530 O O . HIS A 1 188 ? 4.026 0.447 -24.290 1.00 98.19 188 HIS A O 1
ATOM 1536 N N . GLU A 1 189 ? 2.442 1.903 -23.639 1.00 98.12 189 GLU A N 1
ATOM 1537 C CA . GLU A 1 189 ? 3.186 3.106 -24.026 1.00 98.12 189 GLU A CA 1
ATOM 1538 C C . GLU A 1 189 ? 4.390 3.355 -23.109 1.00 98.12 189 GLU A C 1
ATOM 1540 O O . GLU A 1 189 ? 5.479 3.630 -23.607 1.00 98.12 189 GLU A O 1
ATOM 1545 N N . LEU A 1 190 ? 4.242 3.159 -21.792 1.00 97.81 190 LEU A N 1
ATOM 1546 C CA . LEU A 1 190 ? 5.361 3.222 -20.841 1.00 97.81 190 LEU A CA 1
ATOM 1547 C C . LEU A 1 190 ? 6.410 2.151 -21.139 1.00 97.81 190 LEU A C 1
ATOM 1549 O O . LEU A 1 190 ? 7.604 2.443 -21.149 1.00 97.81 190 LEU A O 1
ATOM 1553 N N . ALA A 1 191 ? 5.975 0.928 -21.457 1.00 98.25 191 ALA A N 1
ATOM 1554 C CA . ALA A 1 191 ? 6.884 -0.135 -21.872 1.00 98.25 191 ALA A CA 1
ATOM 1555 C C . ALA A 1 191 ? 7.668 0.241 -23.144 1.00 98.25 191 ALA A C 1
ATOM 1557 O O . ALA A 1 191 ? 8.866 -0.023 -23.232 1.00 98.25 191 ALA A O 1
ATOM 1558 N N . ALA A 1 192 ? 7.010 0.869 -24.125 1.00 98.19 192 ALA A N 1
ATOM 1559 C CA . ALA A 1 192 ? 7.651 1.319 -25.360 1.00 98.19 192 ALA A CA 1
ATOM 1560 C C . ALA A 1 192 ? 8.620 2.490 -25.125 1.00 98.19 192 ALA A C 1
ATOM 1562 O O . ALA A 1 192 ? 9.710 2.502 -25.700 1.00 98.19 192 ALA A O 1
ATOM 1563 N N . ALA A 1 193 ? 8.259 3.446 -24.265 1.00 97.88 193 ALA A N 1
ATOM 1564 C CA . ALA A 1 193 ? 9.134 4.548 -23.873 1.00 97.88 193 ALA A CA 1
ATOM 1565 C C . ALA A 1 193 ? 10.398 4.025 -23.173 1.00 97.88 193 ALA A C 1
ATOM 1567 O O . ALA A 1 193 ? 11.504 4.395 -23.563 1.00 97.88 193 ALA A O 1
ATOM 1568 N N . LEU A 1 194 ? 10.249 3.093 -22.224 1.00 97.38 194 LEU A N 1
ATOM 1569 C CA . LEU A 1 194 ? 11.375 2.472 -21.525 1.00 97.38 194 LEU A CA 1
ATOM 1570 C C . LEU A 1 194 ? 12.324 1.763 -22.496 1.00 97.38 194 LEU A C 1
ATOM 1572 O O . LEU A 1 194 ? 13.534 1.974 -22.450 1.00 97.38 194 LEU A O 1
ATOM 1576 N N . GLN A 1 195 ? 11.775 0.966 -23.415 1.00 97.44 195 GLN A N 1
ATOM 1577 C CA . GLN A 1 195 ? 12.577 0.290 -24.436 1.00 97.44 195 GLN A CA 1
ATOM 1578 C C . GLN A 1 195 ? 13.270 1.272 -25.381 1.00 97.44 195 GLN A C 1
ATOM 1580 O O . GLN A 1 195 ? 14.414 1.040 -25.754 1.00 97.44 195 GLN A O 1
ATOM 1585 N N . THR A 1 196 ? 12.611 2.376 -25.737 1.00 97.56 196 THR A N 1
ATOM 1586 C CA . THR A 1 196 ? 13.202 3.423 -26.580 1.00 97.56 196 THR A CA 1
ATOM 1587 C C . THR A 1 196 ? 14.382 4.092 -25.874 1.00 97.56 196 THR A C 1
ATOM 1589 O O . THR A 1 196 ? 15.453 4.224 -26.463 1.00 97.56 196 THR A O 1
ATOM 1592 N N . ALA A 1 197 ? 14.216 4.477 -24.604 1.00 96.81 197 ALA A N 1
ATOM 1593 C CA . ALA A 1 197 ? 15.283 5.075 -23.804 1.00 96.81 197 ALA A CA 1
ATOM 1594 C C . ALA A 1 197 ? 16.480 4.122 -23.656 1.00 96.81 197 ALA A C 1
ATOM 1596 O O . ALA A 1 197 ? 17.623 4.521 -23.885 1.00 96.81 197 ALA A O 1
ATOM 1597 N N . TRP A 1 198 ? 16.209 2.849 -23.352 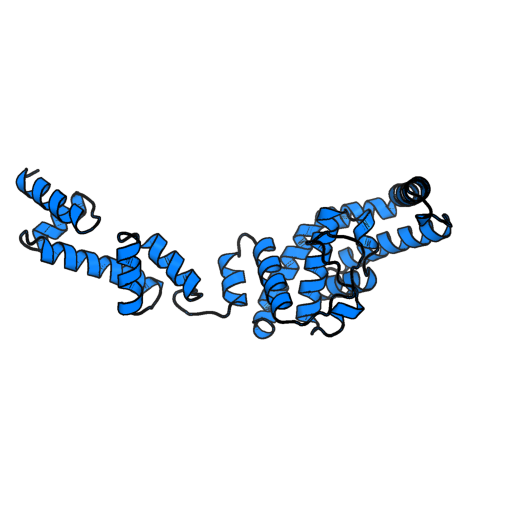1.00 95.88 198 TRP A N 1
ATOM 1598 C CA . TRP A 1 198 ? 17.225 1.800 -23.272 1.00 95.88 198 TRP A CA 1
ATOM 1599 C C . TRP A 1 198 ? 17.959 1.590 -24.602 1.00 95.88 198 TRP A C 1
ATOM 1601 O O . TRP A 1 198 ? 19.188 1.590 -24.629 1.00 95.88 198 TRP A O 1
ATOM 1611 N N . GLN A 1 199 ? 17.233 1.471 -25.716 1.00 95.94 199 GLN A N 1
ATOM 1612 C CA . GLN A 1 199 ? 17.834 1.254 -27.031 1.00 95.94 199 GLN A CA 1
ATOM 1613 C C . GLN A 1 199 ? 18.764 2.408 -27.423 1.00 95.94 199 GLN A C 1
ATOM 1615 O O . GLN A 1 199 ? 19.878 2.163 -27.877 1.00 95.94 199 GLN A O 1
ATOM 1620 N N . ILE A 1 200 ? 18.355 3.659 -27.193 1.00 96.31 200 ILE A N 1
ATOM 1621 C CA . ILE A 1 200 ? 19.206 4.828 -27.461 1.00 96.31 200 ILE A CA 1
ATOM 1622 C C . ILE A 1 200 ? 20.459 4.806 -26.578 1.00 96.31 200 ILE A C 1
ATOM 1624 O O . ILE A 1 200 ? 21.550 5.140 -27.050 1.00 96.31 200 ILE A O 1
ATOM 1628 N N . SER A 1 201 ? 20.319 4.412 -25.310 1.00 93.62 201 SER A N 1
ATOM 1629 C CA . SER A 1 201 ? 21.447 4.247 -24.392 1.00 93.62 201 SER A CA 1
ATOM 1630 C C . SER A 1 201 ? 22.446 3.218 -24.934 1.00 93.62 201 SER A C 1
ATOM 1632 O O . SER A 1 201 ? 23.637 3.511 -25.002 1.00 93.62 201 SER A O 1
ATOM 1634 N N . GLU A 1 202 ? 21.978 2.057 -25.399 1.00 93.12 202 GLU A N 1
ATOM 1635 C CA . GLU A 1 202 ? 22.834 1.004 -25.963 1.00 93.12 202 GLU A CA 1
ATOM 1636 C C . GLU A 1 202 ? 23.480 1.394 -27.297 1.00 93.12 202 GLU A C 1
ATOM 1638 O O . GLU A 1 202 ? 24.685 1.221 -27.470 1.00 93.12 202 GLU A O 1
ATOM 1643 N N . GLU A 1 203 ? 22.728 1.993 -28.220 1.00 94.75 203 GLU A N 1
ATOM 1644 C CA . GLU A 1 203 ? 23.271 2.492 -29.491 1.00 94.75 203 GLU A CA 1
ATOM 1645 C C . GLU A 1 203 ? 24.335 3.576 -29.265 1.00 94.75 203 GLU A C 1
ATOM 1647 O O . GLU A 1 203 ? 25.323 3.670 -29.997 1.00 94.75 203 GLU A O 1
ATOM 1652 N N . THR A 1 204 ? 24.159 4.396 -28.225 1.00 94.12 204 THR A N 1
ATOM 1653 C CA . THR A 1 204 ? 25.172 5.369 -27.806 1.00 94.12 204 THR A CA 1
ATOM 1654 C C . THR A 1 204 ? 26.372 4.653 -27.194 1.00 94.12 204 THR A C 1
ATOM 1656 O O . THR A 1 204 ? 27.506 5.007 -27.494 1.00 94.12 204 THR A O 1
ATOM 1659 N N . ARG A 1 205 ? 26.163 3.607 -26.389 1.00 91.06 205 ARG A N 1
ATOM 1660 C CA . ARG A 1 205 ? 27.241 2.830 -25.758 1.00 91.06 205 ARG A CA 1
ATOM 1661 C C . ARG A 1 205 ? 28.210 2.258 -26.793 1.00 91.06 205 ARG A C 1
ATOM 1663 O O . ARG A 1 205 ? 29.420 2.297 -26.585 1.00 91.06 205 ARG A O 1
ATOM 1670 N N . GLU A 1 206 ? 27.701 1.791 -27.932 1.00 92.56 206 GLU A N 1
ATOM 1671 C CA . GLU A 1 206 ? 28.522 1.297 -29.048 1.00 92.56 206 GLU A CA 1
ATOM 1672 C C . GLU A 1 206 ? 29.465 2.364 -29.637 1.00 92.56 206 GLU A C 1
ATOM 1674 O O . GLU A 1 206 ? 30.529 2.033 -30.162 1.00 92.56 206 GLU A O 1
ATOM 1679 N N . GLN A 1 207 ? 29.116 3.648 -29.515 1.00 93.06 207 GLN A N 1
ATOM 1680 C CA . GLN A 1 207 ? 29.914 4.782 -29.998 1.00 93.06 207 GLN A CA 1
ATOM 1681 C C . GLN A 1 207 ? 30.956 5.264 -28.973 1.00 93.06 207 GLN A C 1
ATOM 1683 O O . GLN A 1 207 ? 31.852 6.033 -29.325 1.00 93.06 207 GLN A O 1
ATOM 1688 N N . TYR A 1 208 ? 30.860 4.802 -27.722 1.00 91.88 208 TYR A N 1
ATOM 1689 C CA . TYR A 1 208 ? 31.723 5.184 -26.601 1.00 91.88 208 TYR A CA 1
ATOM 1690 C C . TYR A 1 208 ? 32.374 3.933 -25.972 1.00 91.88 208 TYR A C 1
ATOM 1692 O O . TYR A 1 208 ? 32.025 3.535 -24.859 1.00 91.88 208 TYR A O 1
ATOM 1700 N N . PRO A 1 209 ? 33.329 3.272 -26.658 1.00 88.94 209 PRO A N 1
ATOM 1701 C CA . PRO A 1 209 ? 34.082 2.172 -26.058 1.00 88.94 209 PRO A CA 1
ATOM 1702 C C . PRO A 1 209 ? 34.873 2.669 -24.835 1.00 88.94 209 PRO A C 1
ATOM 1704 O O . PRO A 1 209 ? 35.504 3.723 -24.903 1.00 88.94 209 PRO A O 1
ATOM 1707 N N . GLY A 1 210 ? 34.837 1.920 -23.727 1.00 87.44 210 GLY A N 1
ATOM 1708 C CA . GLY A 1 210 ? 35.450 2.332 -22.453 1.00 87.44 210 GLY A CA 1
ATOM 1709 C C . GLY A 1 210 ? 34.624 3.350 -21.656 1.00 87.44 210 GLY A C 1
ATOM 1710 O O . GLY A 1 210 ? 35.153 4.045 -20.793 1.00 87.44 210 GLY A O 1
ATOM 1711 N N . TRP A 1 211 ? 33.321 3.479 -21.941 1.00 85.44 211 TRP A N 1
ATOM 1712 C CA . TRP A 1 211 ? 32.416 4.377 -21.208 1.00 85.44 211 TRP A CA 1
ATOM 1713 C C . TRP A 1 211 ? 32.398 4.132 -19.687 1.00 85.44 211 TRP A C 1
ATOM 1715 O O . TRP A 1 211 ? 32.029 5.032 -18.941 1.00 85.44 211 TRP A O 1
ATOM 1725 N N . ASP A 1 212 ? 32.791 2.950 -19.218 1.00 85.44 212 ASP A N 1
ATOM 1726 C CA . ASP A 1 212 ? 32.854 2.555 -17.810 1.00 85.44 212 ASP A CA 1
ATOM 1727 C C . ASP A 1 212 ? 34.279 2.547 -17.220 1.00 85.44 212 ASP A C 1
ATOM 1729 O O . ASP A 1 212 ? 34.445 2.219 -16.045 1.00 85.44 212 ASP A O 1
ATOM 1733 N N . ASP A 1 213 ? 35.299 2.958 -17.987 1.00 87.69 213 ASP A N 1
ATOM 1734 C CA . ASP A 1 213 ? 36.703 2.956 -17.543 1.00 87.69 213 ASP A CA 1
ATOM 1735 C C . ASP A 1 213 ? 36.966 3.981 -16.425 1.00 87.69 213 ASP A C 1
ATOM 1737 O O . ASP A 1 213 ? 37.743 3.735 -15.498 1.00 87.69 213 ASP A O 1
ATOM 1741 N N . ASP A 1 214 ? 36.327 5.152 -16.508 1.00 90.88 214 ASP A N 1
ATOM 1742 C CA . ASP A 1 214 ? 36.408 6.204 -15.500 1.00 90.88 214 ASP A CA 1
ATOM 1743 C C . ASP A 1 214 ? 35.157 7.102 -15.483 1.00 90.88 214 ASP A C 1
ATOM 1745 O O . ASP A 1 214 ? 34.324 7.100 -16.393 1.00 90.88 214 ASP A O 1
ATOM 1749 N N . PHE A 1 215 ? 35.035 7.922 -14.434 1.00 86.50 215 PHE A N 1
ATOM 1750 C CA . PHE A 1 215 ? 33.899 8.830 -14.254 1.00 86.50 215 PHE A CA 1
ATOM 1751 C C . PHE A 1 215 ? 33.724 9.834 -15.407 1.00 86.50 215 PHE A C 1
ATOM 1753 O O . PHE A 1 215 ? 32.604 10.227 -15.728 1.00 86.50 215 PHE A O 1
ATOM 1760 N N . LYS A 1 216 ? 34.815 10.272 -16.042 1.00 91.94 216 LYS A N 1
ATOM 1761 C CA . LYS A 1 216 ? 34.759 11.256 -17.129 1.00 91.94 216 LYS A CA 1
ATOM 1762 C C . LYS A 1 216 ? 34.222 10.619 -18.410 1.00 91.94 216 LYS A C 1
ATOM 1764 O O . LYS A 1 216 ? 33.431 11.251 -19.110 1.00 91.94 216 LYS A O 1
ATOM 1769 N N . SER A 1 217 ? 34.638 9.392 -18.699 1.00 89.44 217 SER A N 1
ATOM 1770 C CA . SER A 1 217 ? 34.165 8.584 -19.823 1.00 89.44 217 SER A CA 1
ATOM 1771 C C . SER A 1 217 ? 32.687 8.247 -19.649 1.00 89.44 217 SER A C 1
ATOM 1773 O O . SER A 1 217 ? 31.905 8.452 -20.580 1.00 89.44 217 SER A O 1
ATOM 1775 N N . TYR A 1 218 ? 32.280 7.904 -18.423 1.00 88.44 218 TYR A N 1
ATOM 1776 C CA . TYR A 1 218 ? 30.873 7.713 -18.077 1.00 88.44 218 TYR A CA 1
ATOM 1777 C C . TYR A 1 218 ? 30.053 8.980 -18.310 1.00 88.44 218 TYR A C 1
ATOM 1779 O O . TYR A 1 218 ? 29.013 8.937 -18.963 1.00 88.44 218 TYR A O 1
ATOM 1787 N N . LEU A 1 219 ? 30.538 10.130 -17.835 1.00 90.56 219 LEU A N 1
ATOM 1788 C CA . LEU A 1 219 ? 29.842 11.401 -18.002 1.00 90.56 219 LEU A CA 1
ATOM 1789 C C . LEU A 1 219 ? 29.715 11.799 -19.482 1.00 90.56 219 LEU A C 1
ATOM 1791 O O . LEU A 1 219 ? 28.685 12.329 -19.889 1.00 90.56 219 LEU A O 1
ATOM 1795 N N . ALA A 1 220 ? 30.740 11.546 -20.300 1.00 92.44 220 ALA A N 1
ATOM 1796 C CA . ALA A 1 220 ? 30.695 11.817 -21.736 1.00 92.44 220 ALA A CA 1
ATOM 1797 C C . ALA A 1 220 ? 29.639 10.957 -22.448 1.00 92.44 220 ALA A C 1
ATOM 1799 O O . ALA A 1 220 ? 28.858 11.489 -23.237 1.00 92.44 220 ALA A O 1
ATOM 1800 N N . TYR A 1 221 ? 29.589 9.665 -22.123 1.00 92.88 221 TYR A N 1
ATOM 1801 C CA . TYR A 1 221 ? 28.569 8.735 -22.600 1.00 92.88 221 TYR A CA 1
ATOM 1802 C C . TYR A 1 221 ? 27.158 9.145 -22.143 1.00 92.88 221 TYR A C 1
ATOM 1804 O O . TYR A 1 221 ? 26.263 9.297 -22.974 1.00 92.88 221 TYR A O 1
ATOM 1812 N N . SER A 1 222 ? 26.980 9.408 -20.844 1.00 91.19 222 SER A N 1
ATOM 1813 C CA . SER A 1 222 ? 25.700 9.814 -20.249 1.00 91.19 222 SER A CA 1
ATOM 1814 C C . SER A 1 222 ? 25.148 11.081 -20.895 1.00 91.19 222 SER A C 1
ATOM 1816 O O . SER A 1 222 ? 23.991 11.131 -21.305 1.00 91.19 222 SER A O 1
ATOM 1818 N N . ASN A 1 223 ? 25.997 12.098 -21.054 1.00 93.06 223 ASN A N 1
ATOM 1819 C CA . ASN A 1 223 ? 25.606 13.352 -21.690 1.00 93.06 223 ASN A CA 1
ATOM 1820 C C . ASN A 1 223 ? 25.203 13.162 -23.158 1.00 93.06 223 ASN A C 1
ATOM 1822 O O . ASN A 1 223 ? 24.352 13.901 -23.650 1.00 93.06 223 ASN A O 1
ATOM 1826 N N . ALA A 1 224 ? 25.809 12.208 -23.870 1.00 93.88 224 ALA A N 1
ATOM 1827 C CA . ALA A 1 224 ? 25.542 11.998 -25.287 1.00 93.88 224 ALA A CA 1
ATOM 1828 C C . ALA A 1 224 ? 24.111 11.505 -25.531 1.00 93.88 224 ALA A C 1
ATOM 1830 O O . ALA A 1 224 ? 23.390 12.109 -26.329 1.00 93.88 224 ALA A O 1
ATOM 1831 N N . TYR A 1 225 ? 23.658 10.475 -24.806 1.00 92.12 225 TYR A N 1
ATOM 1832 C CA . TYR A 1 225 ? 22.280 10.007 -24.965 1.00 92.12 225 TYR A CA 1
ATOM 1833 C C . TYR A 1 225 ? 21.265 10.942 -24.299 1.00 92.12 225 TYR A C 1
ATOM 1835 O O . TYR A 1 225 ? 20.194 11.146 -24.859 1.00 92.12 225 TYR A O 1
ATOM 1843 N N . GLN A 1 226 ? 21.600 11.604 -23.185 1.00 92.69 226 GLN A N 1
ATOM 1844 C CA . GLN A 1 226 ? 20.706 12.594 -22.563 1.00 92.69 226 GLN A CA 1
ATOM 1845 C C . GLN A 1 226 ? 20.455 13.819 -23.458 1.00 92.69 226 GLN A C 1
ATOM 1847 O O . GLN A 1 226 ? 19.442 14.504 -23.329 1.00 92.69 226 GLN A O 1
ATOM 1852 N N . GLN A 1 227 ? 21.347 14.115 -24.407 1.00 94.25 227 GLN A N 1
ATOM 1853 C CA . GLN A 1 227 ? 21.116 15.161 -25.406 1.00 94.25 227 GLN A CA 1
ATOM 1854 C C . GLN A 1 227 ? 20.226 14.699 -26.569 1.00 94.25 227 GLN A C 1
ATOM 1856 O O . GLN A 1 227 ? 19.705 15.549 -27.303 1.00 94.25 227 GLN A O 1
ATOM 1861 N N . ASN A 1 228 ? 19.980 13.395 -26.725 1.00 96.88 228 ASN A N 1
ATOM 1862 C CA . ASN A 1 228 ? 19.085 12.873 -27.750 1.00 96.88 228 ASN A CA 1
ATOM 1863 C C . ASN A 1 228 ? 17.633 13.326 -27.465 1.00 96.88 228 ASN A C 1
ATOM 1865 O O . ASN A 1 228 ? 17.121 13.108 -26.365 1.00 96.88 228 ASN A O 1
ATOM 1869 N N . PRO A 1 229 ? 16.947 13.987 -28.419 1.00 97.38 229 PRO A N 1
ATOM 1870 C CA . PRO A 1 229 ? 15.586 14.480 -28.201 1.00 97.38 229 PRO A CA 1
ATOM 1871 C C . PRO A 1 229 ? 14.562 13.355 -27.996 1.00 97.38 229 PRO A C 1
ATOM 1873 O O . PRO A 1 229 ? 13.605 13.549 -27.256 1.00 97.38 229 PRO A O 1
ATOM 1876 N N . VAL A 1 230 ? 14.770 12.186 -28.610 1.00 97.69 230 VAL A N 1
ATOM 1877 C CA . VAL A 1 230 ? 13.887 11.020 -28.453 1.00 97.69 230 VAL A CA 1
ATOM 1878 C C . VAL A 1 230 ? 14.072 10.392 -27.072 1.00 97.69 230 VAL A C 1
ATOM 1880 O O . VAL A 1 230 ? 13.085 10.040 -26.435 1.00 97.69 230 VAL A O 1
ATOM 1883 N N . TYR A 1 231 ? 15.313 10.321 -26.576 1.00 97.12 231 TYR A N 1
ATOM 1884 C CA . TYR A 1 231 ? 15.581 9.882 -25.203 1.00 97.12 231 TYR A CA 1
ATOM 1885 C C . TYR A 1 231 ? 14.887 10.803 -24.197 1.00 97.12 231 TYR A C 1
ATOM 1887 O O . TYR A 1 231 ? 14.142 10.321 -23.353 1.00 97.1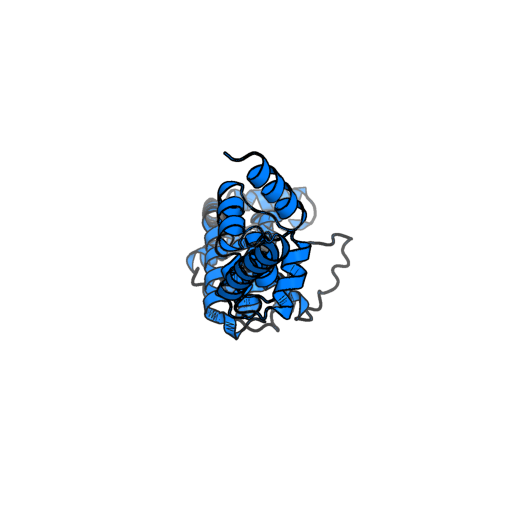2 231 TYR A O 1
ATOM 1895 N N . ARG A 1 232 ? 15.062 12.125 -24.333 1.00 96.44 232 ARG A N 1
ATOM 1896 C CA . ARG A 1 232 ? 14.423 13.103 -23.437 1.00 96.44 232 ARG A CA 1
ATOM 1897 C C . ARG A 1 232 ? 12.906 13.005 -23.456 1.00 96.44 232 ARG A C 1
ATOM 1899 O O . ARG A 1 232 ? 12.291 13.023 -22.405 1.00 96.44 232 ARG A O 1
ATOM 1906 N N . GLN A 1 233 ? 12.304 12.823 -24.630 1.00 97.69 233 GLN A N 1
ATOM 1907 C CA . GLN A 1 233 ? 10.862 12.611 -24.724 1.00 97.69 233 GLN A CA 1
ATOM 1908 C C . GLN A 1 233 ? 10.410 11.338 -23.989 1.00 97.69 233 GLN A C 1
ATOM 1910 O O . GLN A 1 233 ? 9.361 11.349 -23.347 1.00 97.69 233 GLN A O 1
ATOM 1915 N N . ALA A 1 234 ? 11.170 10.245 -24.094 1.00 97.12 234 ALA A N 1
ATOM 1916 C CA . ALA A 1 234 ? 10.872 9.007 -23.383 1.00 97.12 234 ALA A CA 1
ATOM 1917 C C . ALA A 1 234 ? 11.040 9.166 -21.863 1.00 97.12 234 ALA A C 1
ATOM 1919 O O . ALA A 1 234 ? 10.173 8.727 -21.114 1.00 97.12 234 ALA A O 1
ATOM 1920 N N . GLU A 1 235 ? 12.111 9.827 -21.422 1.00 95.81 235 GLU A N 1
ATOM 1921 C CA . GLU A 1 235 ? 12.371 10.155 -20.016 1.00 95.81 235 GLU A CA 1
ATOM 1922 C C . GLU A 1 235 ? 11.264 11.036 -19.431 1.00 95.81 235 GLU A C 1
ATOM 1924 O O . GLU A 1 235 ? 10.639 10.643 -18.450 1.00 95.81 235 GLU A O 1
ATOM 1929 N N . ASP A 1 236 ? 10.925 12.145 -20.095 1.00 96.44 236 ASP A N 1
ATOM 1930 C CA . ASP A 1 236 ? 9.832 13.038 -19.697 1.00 96.44 236 ASP A CA 1
ATOM 1931 C C . ASP A 1 236 ? 8.502 12.277 -19.578 1.00 96.44 236 ASP A C 1
ATOM 1933 O O . ASP A 1 236 ? 7.740 12.481 -18.631 1.00 96.44 236 ASP A O 1
ATOM 1937 N N . TYR A 1 237 ? 8.216 11.377 -20.527 1.00 97.56 237 TYR A N 1
ATOM 1938 C CA . TYR A 1 237 ? 7.004 10.562 -20.502 1.00 97.56 237 TYR A CA 1
ATOM 1939 C C . TYR A 1 237 ? 6.997 9.569 -19.334 1.00 97.56 237 TYR A C 1
ATOM 1941 O O . TYR A 1 237 ? 5.970 9.426 -18.672 1.00 97.56 237 TYR A O 1
ATOM 1949 N N . ILE A 1 238 ? 8.116 8.896 -19.056 1.00 96.25 238 ILE A N 1
ATOM 1950 C CA . ILE A 1 238 ? 8.226 7.957 -17.932 1.00 96.25 238 ILE A CA 1
ATOM 1951 C C . ILE A 1 238 ? 8.055 8.704 -16.610 1.00 96.25 238 ILE A C 1
ATOM 1953 O O . ILE A 1 238 ? 7.185 8.333 -15.823 1.00 96.25 238 ILE A O 1
ATOM 1957 N N . SER A 1 239 ? 8.805 9.788 -16.395 1.00 93.88 239 SER A N 1
ATOM 1958 C CA . SER A 1 239 ? 8.735 10.587 -15.167 1.00 93.88 239 SER A CA 1
ATOM 1959 C C . SER A 1 239 ? 7.339 11.172 -14.934 1.00 93.88 239 SER A C 1
ATOM 1961 O O . SER A 1 239 ? 6.840 11.144 -13.812 1.00 93.88 239 SER A O 1
ATOM 1963 N N . ALA A 1 240 ? 6.654 11.635 -15.985 1.00 96.25 240 ALA A N 1
ATOM 1964 C CA . ALA A 1 240 ? 5.294 12.164 -15.867 1.00 96.25 240 ALA A CA 1
ATOM 1965 C C . ALA A 1 240 ? 4.237 11.103 -15.502 1.00 96.25 240 ALA A C 1
ATOM 1967 O O . ALA A 1 240 ? 3.146 11.466 -15.065 1.00 96.25 240 ALA A O 1
ATOM 1968 N N . ASN A 1 241 ? 4.535 9.812 -15.681 1.00 96.56 241 ASN A N 1
ATOM 1969 C CA . ASN A 1 241 ? 3.580 8.716 -15.499 1.00 96.56 241 ASN A CA 1
ATOM 1970 C C . ASN A 1 241 ? 4.007 7.702 -14.421 1.00 96.56 241 ASN A C 1
ATOM 1972 O O . ASN A 1 241 ? 3.436 6.616 -14.352 1.00 96.56 241 ASN A O 1
ATOM 1976 N N . GLN A 1 242 ? 4.961 8.028 -13.546 1.00 93.38 242 GLN A N 1
ATOM 1977 C CA . GLN A 1 242 ? 5.371 7.125 -12.459 1.00 93.38 242 GLN A CA 1
ATOM 1978 C C . GLN A 1 242 ? 4.209 6.765 -11.531 1.00 93.38 242 GLN A C 1
ATOM 1980 O O . GLN A 1 242 ? 3.982 5.591 -11.244 1.00 93.38 242 GLN A O 1
ATOM 1985 N N . GLN A 1 243 ? 3.406 7.760 -11.142 1.00 95.12 243 GLN A N 1
ATOM 1986 C CA . GLN A 1 243 ? 2.227 7.537 -10.304 1.00 95.12 243 GLN A CA 1
ATOM 1987 C C . GLN A 1 243 ? 1.223 6.571 -10.958 1.00 95.12 243 GLN A C 1
ATOM 1989 O O . GLN A 1 243 ? 0.605 5.766 -10.263 1.00 95.12 243 GLN A O 1
ATOM 1994 N N . LEU A 1 244 ? 1.101 6.592 -12.291 1.00 97.06 244 LEU A N 1
ATOM 1995 C CA . LEU A 1 244 ? 0.217 5.683 -13.023 1.00 97.06 244 LEU A CA 1
ATOM 1996 C C . LEU A 1 244 ? 0.648 4.217 -12.858 1.00 97.06 244 LEU A C 1
ATOM 1998 O O . LEU A 1 244 ? -0.206 3.336 -12.764 1.00 97.06 244 LEU A O 1
ATOM 2002 N N . ILE A 1 245 ? 1.958 3.949 -12.777 1.00 97.62 245 ILE A N 1
ATOM 2003 C CA . ILE A 1 245 ? 2.489 2.601 -12.519 1.00 97.62 245 ILE A CA 1
ATOM 2004 C C . ILE A 1 245 ? 2.023 2.124 -11.140 1.00 97.62 245 ILE A C 1
ATOM 2006 O O . ILE A 1 245 ? 1.479 1.026 -11.029 1.00 97.62 245 ILE A O 1
ATOM 2010 N N . THR A 1 246 ? 2.159 2.960 -10.110 1.00 97.38 246 THR A N 1
ATOM 2011 C CA . THR A 1 246 ? 1.708 2.654 -8.743 1.00 97.38 246 THR A CA 1
ATOM 2012 C C . THR A 1 246 ? 0.197 2.432 -8.663 1.00 97.38 246 THR A C 1
ATOM 2014 O O . THR A 1 246 ? -0.262 1.490 -8.016 1.00 97.38 246 THR A O 1
ATOM 2017 N N . GLU A 1 247 ? -0.596 3.257 -9.347 1.00 97.69 247 GLU A N 1
ATOM 2018 C CA . GLU A 1 247 ? -2.053 3.103 -9.400 1.00 97.69 247 GLU A CA 1
ATOM 2019 C C . GLU A 1 247 ? -2.462 1.778 -10.050 1.00 97.69 247 GLU A C 1
ATOM 2021 O O . GLU A 1 247 ? -3.286 1.049 -9.492 1.00 97.69 247 GLU A O 1
ATOM 2026 N N . HIS A 1 248 ? -1.837 1.425 -11.176 1.00 98.44 248 HIS A N 1
ATOM 2027 C CA . HIS A 1 248 ? -2.076 0.152 -11.849 1.00 98.44 248 HIS A CA 1
ATOM 2028 C C . HIS A 1 248 ? -1.579 -1.044 -11.032 1.00 98.44 248 HIS A C 1
ATOM 2030 O O . HIS A 1 248 ? -2.237 -2.080 -11.038 1.00 98.44 248 HIS A O 1
ATOM 2036 N N . LEU A 1 249 ? -0.463 -0.925 -10.305 1.00 98.38 249 LEU A N 1
ATOM 2037 C CA . LEU A 1 249 ? 0.004 -1.959 -9.377 1.00 98.38 249 LEU A CA 1
ATOM 2038 C C . LEU A 1 249 ? -1.011 -2.202 -8.259 1.00 98.38 249 LEU A C 1
ATOM 2040 O O . LEU A 1 249 ? -1.342 -3.353 -7.977 1.00 98.38 249 LEU A O 1
ATOM 2044 N N . PHE A 1 250 ? -1.543 -1.137 -7.658 1.00 98.44 250 PHE A N 1
ATOM 2045 C CA . PHE A 1 250 ? -2.570 -1.238 -6.623 1.00 98.44 250 PHE A CA 1
ATOM 2046 C C . PHE A 1 250 ? -3.814 -1.973 -7.141 1.00 98.44 250 PHE A C 1
ATOM 2048 O O . PHE A 1 250 ? -4.250 -2.962 -6.545 1.00 98.44 250 PHE A O 1
ATOM 2055 N N . ASP A 1 251 ? -4.347 -1.541 -8.286 1.00 98.12 251 ASP A N 1
ATOM 2056 C CA . ASP A 1 251 ? -5.526 -2.157 -8.899 1.00 98.12 251 ASP A CA 1
ATOM 2057 C C . ASP A 1 251 ? -5.237 -3.607 -9.337 1.00 98.12 251 ASP A C 1
ATOM 2059 O O . ASP A 1 251 ? -6.085 -4.496 -9.215 1.00 98.12 251 ASP A O 1
ATOM 2063 N N . PHE A 1 252 ? -4.019 -3.886 -9.809 1.00 98.31 252 PHE A N 1
ATOM 2064 C CA . PHE A 1 252 ? -3.579 -5.227 -10.179 1.00 98.31 252 PHE A CA 1
ATOM 2065 C C . PHE A 1 252 ? -3.545 -6.171 -8.974 1.00 98.31 252 PHE A C 1
ATOM 2067 O O . PHE A 1 252 ? -4.050 -7.289 -9.082 1.00 98.31 252 PHE A O 1
ATOM 2074 N N . ILE A 1 253 ? -3.031 -5.728 -7.821 1.00 98.06 253 ILE A N 1
ATOM 2075 C CA . ILE A 1 253 ? -3.062 -6.510 -6.576 1.00 98.06 253 ILE A CA 1
ATOM 2076 C C . ILE A 1 253 ? -4.509 -6.727 -6.124 1.00 98.06 253 ILE A C 1
ATOM 2078 O O . ILE A 1 253 ? -4.888 -7.856 -5.810 1.00 98.06 253 ILE A O 1
ATOM 2082 N N . GLN A 1 254 ? -5.343 -5.685 -6.160 1.00 97.12 254 GLN A N 1
ATOM 2083 C CA . GLN A 1 254 ? -6.755 -5.775 -5.781 1.00 97.12 254 GLN A CA 1
ATOM 2084 C C . GLN A 1 254 ? -7.518 -6.829 -6.604 1.00 97.12 254 GLN A C 1
ATOM 2086 O O . GLN A 1 254 ? -8.333 -7.575 -6.057 1.00 97.12 254 GLN A O 1
ATOM 2091 N N . ASN A 1 255 ? -7.211 -6.945 -7.898 1.00 97.31 255 ASN A N 1
ATOM 2092 C CA . ASN A 1 255 ? -7.821 -7.929 -8.797 1.00 97.31 255 ASN A CA 1
ATOM 2093 C C . ASN A 1 255 ? -7.260 -9.356 -8.657 1.00 97.31 255 ASN A C 1
ATOM 2095 O O . ASN A 1 255 ? -7.829 -10.282 -9.232 1.00 97.31 255 ASN A O 1
ATOM 2099 N N . HIS A 1 256 ? -6.176 -9.546 -7.901 1.00 96.94 256 HIS A N 1
ATOM 2100 C CA . HIS A 1 256 ? -5.501 -10.837 -7.724 1.00 96.94 256 HIS A CA 1
ATOM 2101 C C . HIS A 1 256 ? -5.246 -11.162 -6.249 1.00 96.94 256 HIS A C 1
ATOM 2103 O O . HIS A 1 256 ? -4.274 -11.843 -5.927 1.00 96.94 256 HIS A O 1
ATOM 2109 N N . THR A 1 257 ? -6.090 -10.673 -5.338 1.00 95.56 257 THR A N 1
ATOM 2110 C CA . THR A 1 257 ? -5.931 -10.875 -3.884 1.00 95.56 257 THR A CA 1
ATOM 2111 C C . THR A 1 257 ? -5.815 -12.351 -3.490 1.00 95.56 257 THR A C 1
ATOM 2113 O O . THR A 1 257 ? -5.075 -12.665 -2.564 1.00 95.56 257 THR A O 1
ATOM 2116 N N . ASP A 1 258 ? -6.417 -13.267 -4.259 1.00 93.94 258 ASP A N 1
ATOM 2117 C CA . ASP A 1 258 ? -6.296 -14.727 -4.109 1.00 93.94 258 ASP A CA 1
ATOM 2118 C C . ASP A 1 258 ? -4.861 -15.261 -4.260 1.00 93.94 258 ASP A C 1
ATOM 2120 O O . ASP A 1 258 ? -4.576 -16.409 -3.913 1.00 93.94 258 ASP A O 1
ATOM 2124 N N . ARG A 1 259 ? -3.953 -14.449 -4.808 1.00 92.81 259 ARG A N 1
ATOM 2125 C CA . ARG A 1 259 ? -2.548 -14.795 -5.028 1.00 92.81 259 ARG A CA 1
ATOM 2126 C C . ARG A 1 259 ? -1.626 -14.294 -3.936 1.00 92.81 259 ARG A C 1
ATOM 2128 O O . ARG A 1 259 ? -0.474 -14.712 -3.938 1.00 92.81 259 ARG A O 1
ATOM 2135 N N . PHE A 1 260 ? -2.076 -13.443 -3.026 1.00 90.75 260 PHE A N 1
ATOM 2136 C CA . PHE A 1 260 ? -1.237 -12.864 -1.977 1.00 90.75 260 PHE A CA 1
ATOM 2137 C C . PHE A 1 260 ? -1.564 -13.482 -0.611 1.00 90.75 260 PHE A C 1
ATOM 2139 O O . PHE A 1 260 ? -2.617 -14.107 -0.483 1.00 90.75 260 PHE A O 1
ATOM 2146 N N . PRO A 1 261 ? -0.660 -13.378 0.383 1.00 80.44 261 PRO A N 1
ATOM 2147 C CA . PRO A 1 261 ? -0.926 -13.789 1.760 1.00 80.44 261 PRO A CA 1
ATOM 2148 C C . PRO A 1 261 ? -1.924 -12.889 2.499 1.00 80.44 261 PRO A C 1
ATOM 2150 O O . PRO A 1 261 ? -2.164 -11.719 2.109 1.00 80.44 261 PRO A O 1
#

Sequence (261 aa):
MNPEALAQVKILRQQIPVGYTEGMELLESCAGDIEQAAALLQQRYLARVSAATKLEDAIILPLLIRKQYDVAQTISQLEQEYRLIDGVAQQETVYTLHRWQADREYAVHAIAGRLLQDIPINRQDNTRHDLHHFSWYVEAELRGLNPVHRCVIALTDWLDYEYWEGLTYAIRYSPDLMAAELRTLQLHELAAALQTAWQISEETREQYPGWDDDFKSYLAYSNAYQQNPVYRQAEDYISANQQLITEHLFDFIQNHTDRFP